Protein AF-A0A242CWS4-F1 (afdb_monomer)

pLDDT: mean 89.23, std 8.72, range [40.06, 97.38]

Solvent-accessible surface area (backbone atoms only — not comparable to full-atom values): 10569 Å² total; per-residue (Å²): 134,90,82,61,62,49,78,43,82,53,70,79,76,61,57,40,56,62,66,71,42,79,43,73,46,98,83,78,38,60,29,42,36,34,36,36,20,46,77,88,67,48,62,26,32,32,32,38,35,54,64,92,54,92,69,42,46,64,49,82,64,68,61,45,72,69,54,54,52,52,52,49,54,35,44,60,69,70,48,64,87,56,75,64,86,81,54,53,74,58,55,53,52,16,52,53,43,54,50,40,43,51,54,51,52,52,16,53,49,13,50,76,65,66,28,26,37,38,42,37,33,40,31,35,93,57,85,95,54,83,69,50,73,54,76,48,80,38,80,63,63,80,69,50,68,69,59,53,50,54,52,52,50,59,56,43,63,75,41,78,73,44,48,33,36,43,36,39,44,29,45,76,47,37,77,50,36,36,38,39,38,54,62,81,80,86,121

Structure (mmCIF, N/CA/C/O backbone):
data_AF-A0A242CWS4-F1
#
_entry.id   AF-A0A242CWS4-F1
#
loop_
_atom_site.group_PDB
_atom_site.id
_atom_site.type_symbol
_atom_site.label_atom_id
_atom_site.label_alt_id
_atom_site.label_comp_id
_atom_site.label_asym_id
_atom_site.label_entity_id
_atom_site.label_seq_id
_atom_site.pdbx_PDB_ins_code
_atom_site.Cartn_x
_atom_site.Cartn_y
_atom_site.Cartn_z
_atom_site.occupancy
_atom_site.B_iso_or_equiv
_atom_site.auth_seq_id
_atom_site.auth_comp_id
_atom_site.auth_asym_id
_atom_site.auth_atom_id
_atom_site.pdbx_PDB_model_num
ATOM 1 N N . MET A 1 1 ? -18.454 3.502 25.280 1.00 57.28 1 MET A N 1
ATOM 2 C CA . MET A 1 1 ? -17.254 4.329 25.498 1.00 57.28 1 MET A CA 1
ATOM 3 C C . MET A 1 1 ? -16.939 4.927 24.147 1.00 57.28 1 MET A C 1
ATOM 5 O O . MET A 1 1 ? -16.853 4.157 23.204 1.00 57.28 1 MET A O 1
ATOM 9 N N . GLU A 1 2 ? -16.934 6.250 24.028 1.00 70.62 2 GLU A N 1
ATOM 10 C CA . GLU A 1 2 ? -16.607 6.928 22.769 1.00 70.62 2 GLU A CA 1
ATOM 11 C C . GLU A 1 2 ? -15.083 7.021 22.692 1.00 70.62 2 GLU A C 1
ATOM 13 O O . GLU A 1 2 ? -14.443 7.441 23.656 1.00 70.62 2 GLU A O 1
ATOM 18 N N . ILE A 1 3 ? -14.505 6.489 21.621 1.00 78.38 3 ILE A N 1
ATOM 19 C CA . ILE A 1 3 ? -13.060 6.338 21.476 1.00 78.38 3 ILE A CA 1
ATOM 20 C C . ILE A 1 3 ? -12.573 7.476 20.604 1.00 78.38 3 ILE A C 1
ATOM 22 O O . ILE A 1 3 ? -12.940 7.556 19.436 1.00 78.38 3 ILE A O 1
ATOM 26 N N . GLU A 1 4 ? -11.763 8.362 21.173 1.00 86.38 4 GLU A N 1
ATOM 27 C CA . GLU A 1 4 ? -11.186 9.464 20.415 1.00 86.38 4 GLU A CA 1
ATOM 28 C C . GLU A 1 4 ? -9.956 8.995 19.634 1.00 86.38 4 GLU A C 1
ATOM 30 O O . GLU A 1 4 ? -9.006 8.434 20.185 1.00 86.38 4 GLU A O 1
ATOM 35 N N . TYR A 1 5 ? -9.954 9.267 18.333 1.00 90.06 5 TYR A N 1
ATOM 36 C CA . TYR A 1 5 ? -8.824 9.003 17.455 1.00 90.06 5 TYR A CA 1
ATOM 37 C C . TYR A 1 5 ? -8.629 10.148 16.465 1.00 90.06 5 TYR A C 1
ATOM 39 O O . TYR A 1 5 ? -9.526 10.947 16.191 1.00 90.06 5 TYR A O 1
ATOM 47 N N . GLN A 1 6 ? -7.409 10.255 15.957 1.00 91.62 6 GLN A N 1
ATOM 48 C CA . GLN A 1 6 ? -7.059 11.114 14.838 1.00 91.62 6 GLN A CA 1
ATOM 49 C C . GLN A 1 6 ? -7.014 10.273 13.575 1.00 91.62 6 GLN A C 1
ATOM 51 O O . GLN A 1 6 ? -6.386 9.219 13.569 1.00 91.62 6 GLN A O 1
ATOM 56 N N . SER A 1 7 ? -7.650 10.763 12.515 1.00 92.88 7 SER A N 1
ATOM 57 C CA . SER A 1 7 ? -7.567 10.164 11.193 1.00 92.88 7 SER A CA 1
ATOM 58 C C . SER A 1 7 ? -6.791 11.059 10.233 1.00 92.88 7 SER A C 1
ATOM 60 O O . SER A 1 7 ? -7.069 12.254 10.121 1.00 92.88 7 SER A O 1
ATOM 62 N N . GLU A 1 8 ? -5.845 10.460 9.521 1.00 93.62 8 GLU A N 1
ATOM 63 C CA . GLU A 1 8 ? -5.009 11.099 8.510 1.00 93.62 8 GLU A CA 1
ATOM 64 C C . GLU A 1 8 ? -5.171 10.362 7.182 1.00 93.62 8 GLU A C 1
ATOM 66 O O . GLU A 1 8 ? -5.177 9.134 7.150 1.00 93.62 8 GLU A O 1
ATOM 71 N N . LEU A 1 9 ? -5.318 11.104 6.083 1.00 93.75 9 LEU A N 1
ATOM 72 C CA . LEU A 1 9 ? -5.318 10.534 4.736 1.00 93.75 9 LEU A CA 1
ATOM 73 C C . LEU A 1 9 ? -3.867 10.338 4.284 1.00 93.75 9 LEU A C 1
ATOM 75 O O . LEU A 1 9 ? -3.089 11.291 4.299 1.00 93.75 9 LEU A O 1
ATOM 79 N N . LEU A 1 10 ? -3.532 9.128 3.847 1.00 92.81 10 LEU A N 1
ATOM 80 C CA . LEU A 1 10 ? -2.209 8.774 3.341 1.00 92.81 10 LEU A CA 1
ATOM 81 C C . LEU A 1 10 ? -2.162 8.913 1.818 1.00 92.81 10 LEU A C 1
ATOM 83 O O . LEU A 1 10 ? -3.112 8.562 1.112 1.00 92.81 10 LEU A O 1
ATOM 87 N N . PHE A 1 11 ? -1.041 9.416 1.303 1.00 89.94 11 PHE A N 1
ATOM 88 C CA . PHE A 1 11 ? -0.849 9.662 -0.124 1.00 89.94 11 PHE A CA 1
ATOM 89 C C . PHE A 1 11 ? 0.361 8.892 -0.652 1.00 89.94 11 PHE A C 1
ATOM 91 O O . PHE A 1 11 ? 1.461 9.036 -0.131 1.00 89.94 11 PHE A O 1
ATOM 98 N N . TYR A 1 12 ? 0.167 8.110 -1.717 1.00 86.31 12 TYR A N 1
ATOM 99 C CA . TYR A 1 12 ? 1.206 7.272 -2.337 1.00 86.31 12 TYR A CA 1
ATOM 100 C C . TYR A 1 12 ? 1.768 7.872 -3.635 1.00 86.31 12 TYR A C 1
ATOM 102 O O . TYR A 1 12 ? 2.252 7.165 -4.516 1.00 86.31 12 TYR A O 1
ATOM 110 N N . GLY A 1 13 ? 1.699 9.197 -3.775 1.00 88.88 13 GLY A N 1
ATOM 111 C CA . GLY A 1 13 ? 2.152 9.869 -4.986 1.00 88.88 13 GLY A CA 1
ATOM 112 C C . GLY A 1 13 ? 1.201 9.677 -6.168 1.00 88.88 13 GLY A C 1
ATOM 113 O O . GLY A 1 13 ? 0.086 9.173 -6.051 1.00 88.88 13 GLY A O 1
ATOM 114 N N . TYR A 1 14 ? 1.668 10.105 -7.338 1.00 92.31 14 TYR A N 1
ATOM 115 C CA . TYR A 1 14 ? 0.981 9.905 -8.619 1.00 92.31 14 TYR A CA 1
ATOM 116 C C . TYR A 1 14 ? 1.625 8.772 -9.429 1.00 92.31 14 TYR A C 1
ATOM 118 O O . TYR A 1 14 ? 1.574 8.783 -10.657 1.00 92.31 14 TYR A O 1
ATOM 126 N N . TYR A 1 15 ? 2.269 7.833 -8.736 1.00 94.94 15 TYR A N 1
ATOM 127 C CA . TYR A 1 15 ? 2.911 6.679 -9.346 1.00 94.94 15 TYR A CA 1
ATOM 128 C C . 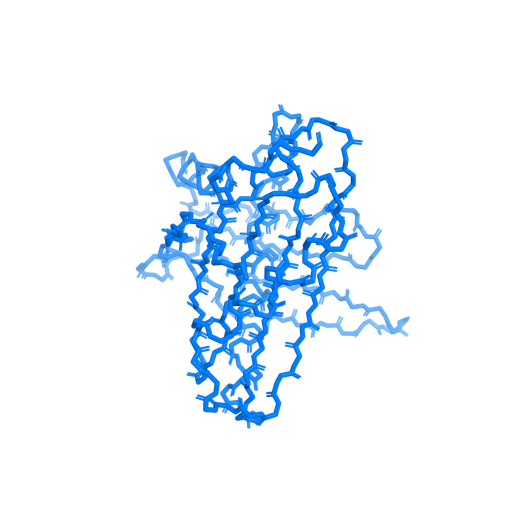TYR A 1 15 ? 1.879 5.601 -9.645 1.00 94.94 15 TYR A C 1
ATOM 130 O O . TYR A 1 15 ? 0.892 5.445 -8.921 1.00 94.94 15 TYR A O 1
ATOM 138 N N . GLN A 1 16 ? 2.092 4.867 -10.729 1.00 93.12 16 GLN A N 1
ATOM 139 C CA . GLN A 1 16 ? 1.173 3.821 -11.159 1.00 93.12 16 GLN A CA 1
ATOM 140 C C . GLN A 1 16 ? 1.955 2.597 -11.612 1.00 93.12 16 GLN A C 1
ATOM 142 O O . GLN A 1 16 ? 2.989 2.749 -12.263 1.00 93.12 16 GLN A O 1
ATOM 147 N N . PRO A 1 17 ? 1.470 1.382 -11.330 1.00 94.06 17 PRO A N 1
ATOM 148 C CA . PRO A 1 17 ? 1.959 0.233 -12.058 1.00 94.06 17 PRO A CA 1
ATOM 149 C C . PRO A 1 17 ? 1.448 0.324 -13.501 1.00 94.06 17 PRO A C 1
ATOM 151 O O . PRO A 1 17 ? 0.305 0.713 -13.747 1.00 94.06 17 PRO A O 1
ATOM 154 N N . ALA A 1 18 ? 2.286 -0.044 -14.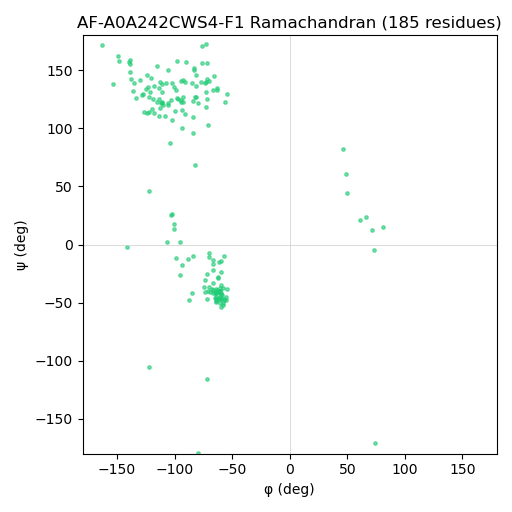464 1.00 89.25 18 ALA A N 1
ATOM 155 C CA . ALA A 1 18 ? 1.847 -0.278 -15.831 1.00 89.25 18 ALA A CA 1
ATOM 156 C C . ALA A 1 18 ? 1.027 -1.584 -15.886 1.00 89.25 18 ALA A C 1
ATOM 158 O O . ALA A 1 18 ? -0.031 -1.728 -15.277 1.00 89.25 18 ALA A O 1
ATOM 159 N N . ARG A 1 19 ? 1.520 -2.594 -16.605 1.00 83.19 19 ARG A N 1
ATOM 160 C CA . ARG A 1 19 ? 0.947 -3.936 -16.564 1.00 83.19 19 ARG A CA 1
ATOM 161 C C . ARG A 1 19 ? 1.642 -4.755 -15.482 1.00 83.19 19 ARG A C 1
ATOM 163 O O . ARG A 1 19 ? 2.796 -5.131 -15.663 1.00 83.19 19 ARG A O 1
ATOM 170 N N . VAL A 1 20 ? 0.911 -5.085 -14.421 1.00 89.00 20 VAL A N 1
ATOM 171 C CA . VAL A 1 20 ? 1.303 -6.141 -13.479 1.00 89.00 20 VAL A CA 1
ATOM 172 C C . VAL A 1 20 ? 1.116 -7.494 -14.166 1.00 89.00 20 VAL A C 1
ATOM 174 O O . VAL A 1 20 ? 0.043 -7.790 -14.701 1.00 89.00 20 VAL A O 1
ATOM 177 N N . VAL A 1 21 ? 2.174 -8.297 -14.208 1.00 90.06 21 VAL A N 1
ATOM 178 C CA . VAL A 1 21 ? 2.180 -9.637 -14.794 1.00 90.06 21 VAL A CA 1
ATOM 179 C C . VAL A 1 21 ? 2.500 -10.640 -13.697 1.00 90.06 21 VAL A C 1
ATOM 181 O O . VAL A 1 21 ? 3.622 -10.680 -13.202 1.00 90.06 21 VAL A O 1
ATOM 184 N N . TRP A 1 22 ? 1.513 -11.467 -13.371 1.00 87.56 22 TRP A N 1
ATOM 185 C CA . TRP A 1 22 ? 1.667 -12.626 -12.500 1.00 87.56 22 TRP A CA 1
ATOM 186 C C . TRP A 1 22 ? 1.956 -13.855 -13.364 1.00 87.56 22 TRP A C 1
ATOM 188 O O . TRP A 1 22 ? 1.191 -14.160 -14.284 1.00 87.56 22 TRP A O 1
ATOM 198 N N . ILE A 1 23 ? 3.077 -14.528 -13.117 1.00 88.19 23 ILE A N 1
ATOM 199 C CA . ILE A 1 23 ? 3.521 -15.702 -13.873 1.00 88.19 23 ILE A CA 1
ATOM 200 C C . ILE A 1 23 ? 3.617 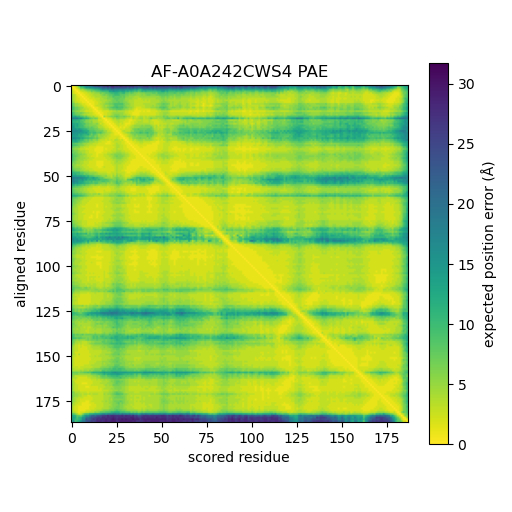-16.880 -12.913 1.00 88.19 23 ILE A C 1
ATOM 202 O O . ILE A 1 23 ? 4.445 -16.867 -12.009 1.00 88.19 23 ILE A O 1
ATOM 206 N N . THR A 1 24 ? 2.801 -17.908 -13.137 1.00 90.00 24 THR A N 1
ATOM 207 C CA . THR A 1 24 ? 2.968 -19.198 -12.461 1.00 90.00 24 THR A CA 1
ATOM 208 C C . THR A 1 24 ? 4.071 -19.988 -13.166 1.00 90.00 24 THR A C 1
ATOM 210 O O . THR A 1 24 ? 3.993 -20.213 -14.379 1.00 90.00 24 THR A O 1
ATOM 213 N N . THR A 1 25 ? 5.122 -20.363 -12.439 1.00 84.81 25 THR A N 1
ATOM 214 C CA . THR A 1 25 ? 6.230 -21.172 -12.958 1.00 84.81 25 THR A CA 1
ATOM 215 C C . THR A 1 25 ? 5.789 -22.626 -13.157 1.00 84.81 25 THR A C 1
ATOM 217 O O . THR A 1 25 ? 4.694 -23.031 -12.771 1.00 84.81 25 THR A O 1
ATOM 220 N N . LEU A 1 26 ? 6.647 -23.445 -13.773 1.00 89.19 26 LEU A N 1
ATOM 221 C CA . LEU A 1 26 ? 6.393 -24.887 -13.912 1.00 89.19 26 LEU A CA 1
ATOM 222 C C . LEU A 1 26 ? 6.400 -25.636 -12.568 1.00 89.19 26 LEU A C 1
ATOM 224 O O . LEU A 1 26 ? 5.978 -26.788 -12.526 1.00 89.19 26 LEU A O 1
ATOM 228 N N . GLU A 1 27 ? 6.891 -24.996 -11.506 1.00 89.38 27 GLU A N 1
ATOM 229 C CA . GLU A 1 27 ? 6.959 -25.535 -10.145 1.00 89.38 27 GLU A CA 1
ATOM 230 C C . GLU A 1 27 ? 5.818 -24.992 -9.259 1.00 89.38 27 GLU A C 1
ATOM 232 O O . GLU A 1 27 ? 5.883 -25.092 -8.040 1.00 89.38 27 GLU A O 1
ATOM 237 N N . ASP A 1 28 ? 4.760 -24.438 -9.874 1.00 86.56 28 ASP A N 1
ATOM 238 C CA . ASP A 1 28 ? 3.597 -23.814 -9.218 1.00 86.56 28 ASP A CA 1
ATOM 239 C C . ASP A 1 28 ? 3.938 -22.600 -8.333 1.00 86.56 28 ASP A C 1
ATOM 241 O O . ASP A 1 28 ? 3.154 -22.179 -7.481 1.00 86.56 28 ASP A O 1
ATOM 245 N N . GLU A 1 29 ? 5.092 -21.982 -8.567 1.00 88.81 29 GLU A N 1
ATOM 246 C CA . GLU A 1 29 ? 5.501 -20.772 -7.869 1.00 88.81 29 GLU A CA 1
ATOM 247 C C . GLU A 1 29 ? 5.027 -19.512 -8.597 1.00 88.81 29 GLU A C 1
ATOM 249 O O . GLU A 1 29 ? 4.794 -19.535 -9.804 1.00 88.81 29 GLU A O 1
ATOM 254 N N . VAL A 1 30 ? 4.910 -18.385 -7.893 1.00 85.19 30 VAL A N 1
ATOM 255 C CA . VAL A 1 30 ? 4.410 -17.134 -8.475 1.00 85.19 30 VAL A CA 1
ATOM 256 C C . VAL A 1 30 ? 5.527 -16.103 -8.575 1.00 85.19 30 VAL A C 1
ATOM 258 O O . VAL A 1 30 ? 6.130 -15.735 -7.575 1.00 85.19 30 VAL A O 1
ATOM 261 N N . LEU A 1 31 ? 5.762 -15.619 -9.792 1.00 89.44 31 LEU A N 1
ATOM 262 C CA . LEU A 1 31 ? 6.602 -14.463 -10.088 1.00 89.44 31 LEU A CA 1
ATOM 263 C C . LEU A 1 31 ? 5.720 -13.246 -10.382 1.00 89.44 31 LEU A C 1
ATOM 265 O O . LEU A 1 31 ? 4.739 -13.360 -11.126 1.00 89.44 31 LEU A O 1
ATOM 269 N N . CYS A 1 32 ? 6.102 -12.077 -9.872 1.00 90.06 32 CYS A N 1
ATOM 270 C CA . CYS A 1 32 ? 5.480 -10.801 -10.219 1.00 90.06 32 CYS A CA 1
ATOM 271 C C . CYS A 1 32 ? 6.441 -9.937 -11.035 1.00 90.06 32 CYS A C 1
ATOM 273 O O . CYS A 1 32 ? 7.628 -9.838 -10.737 1.00 90.06 32 CYS A O 1
ATOM 275 N N . LYS A 1 33 ? 5.929 -9.284 -12.078 1.00 94.62 33 LYS A N 1
ATOM 276 C CA . LYS A 1 33 ? 6.680 -8.296 -12.853 1.00 94.62 33 LYS A CA 1
ATOM 277 C C . LYS A 1 33 ? 5.821 -7.080 -13.148 1.00 94.62 33 LYS A C 1
ATOM 279 O O . LYS A 1 33 ? 4.715 -7.226 -13.668 1.00 94.62 33 LYS A O 1
ATOM 284 N N . LEU A 1 34 ? 6.361 -5.888 -12.914 1.00 95.50 34 LEU A N 1
ATOM 285 C CA . LEU A 1 34 ? 5.710 -4.635 -13.285 1.00 95.50 34 LEU A CA 1
ATOM 286 C C . LEU A 1 34 ? 6.708 -3.532 -13.646 1.00 95.50 34 LEU A C 1
ATOM 288 O O . LEU A 1 34 ? 7.855 -3.543 -13.209 1.00 95.50 34 LEU A O 1
ATOM 292 N N . ASP A 1 35 ? 6.225 -2.552 -14.403 1.00 96.81 35 ASP A N 1
ATOM 293 C CA . ASP A 1 35 ? 6.900 -1.267 -14.587 1.00 96.81 35 ASP A CA 1
ATOM 294 C C . ASP A 1 35 ? 6.227 -0.228 -13.685 1.00 96.81 35 ASP A C 1
ATOM 296 O O . ASP A 1 35 ? 4.995 -0.172 -13.634 1.00 96.81 35 ASP A O 1
ATOM 300 N N . VAL A 1 36 ? 7.020 0.592 -12.995 1.00 97.12 36 VAL A N 1
ATOM 301 C CA . VAL A 1 36 ? 6.536 1.728 -12.204 1.00 97.12 36 VAL A CA 1
ATOM 302 C C . VAL A 1 36 ? 6.608 2.985 -13.058 1.00 97.12 36 VAL A C 1
ATOM 304 O O . VAL A 1 36 ? 7.660 3.336 -13.597 1.00 97.12 36 VAL A O 1
ATOM 307 N N . LEU A 1 37 ? 5.467 3.654 -13.188 1.00 96.88 37 LEU A N 1
ATOM 308 C CA . LEU A 1 37 ? 5.280 4.845 -14.002 1.00 96.88 37 LEU A CA 1
ATOM 309 C C . LEU A 1 37 ? 5.175 6.101 -13.138 1.00 96.88 37 LEU A C 1
ATOM 311 O O . LEU A 1 37 ? 4.644 6.049 -12.027 1.00 96.88 37 LEU A O 1
ATOM 315 N N . ASP A 1 38 ? 5.601 7.242 -13.675 1.00 95.62 38 ASP A N 1
ATOM 316 C CA . ASP A 1 38 ? 5.203 8.548 -13.144 1.00 95.62 38 ASP A CA 1
ATOM 317 C C . ASP A 1 38 ? 3.794 8.968 -13.607 1.00 95.62 38 ASP A C 1
ATOM 319 O O . ASP A 1 38 ? 3.111 8.281 -14.369 1.00 95.62 38 ASP A O 1
ATOM 323 N N . LYS A 1 39 ? 3.375 10.160 -13.168 1.00 93.12 39 LYS A N 1
ATOM 324 C CA . LYS A 1 39 ? 2.088 10.775 -13.525 1.00 93.12 39 LYS A CA 1
ATOM 325 C C . LYS A 1 39 ? 1.888 11.007 -15.028 1.00 93.12 39 LYS A C 1
ATOM 327 O O . LYS A 1 39 ? 0.750 11.155 -15.464 1.00 93.12 39 LYS A O 1
ATOM 332 N N . ASP A 1 40 ? 2.980 11.115 -15.787 1.00 95.19 40 ASP A N 1
ATOM 333 C CA . ASP A 1 40 ? 2.980 11.387 -17.224 1.00 95.19 40 ASP A CA 1
ATOM 334 C C . ASP A 1 40 ? 3.067 10.072 -18.031 1.00 95.19 40 ASP A C 1
ATOM 336 O O . ASP A 1 40 ? 3.086 10.096 -19.264 1.00 95.19 40 ASP A O 1
ATOM 340 N N . GLY A 1 41 ? 3.089 8.921 -17.344 1.00 94.38 41 GLY A N 1
ATOM 341 C CA . GLY A 1 41 ? 3.144 7.586 -17.932 1.00 94.38 41 GLY A CA 1
ATOM 342 C C . GLY A 1 41 ? 4.546 7.142 -18.348 1.00 94.38 41 GLY A C 1
ATOM 343 O O . GLY A 1 41 ? 4.670 6.192 -19.123 1.00 94.38 41 GLY A O 1
ATOM 344 N N . ARG A 1 42 ? 5.605 7.815 -17.881 1.00 96.00 42 ARG A N 1
ATOM 345 C CA . ARG A 1 42 ? 6.991 7.424 -18.179 1.00 96.00 42 ARG A CA 1
ATOM 346 C C . ARG A 1 42 ? 7.437 6.311 -17.253 1.00 96.00 42 ARG A C 1
ATOM 348 O O . ARG A 1 42 ? 7.198 6.384 -16.052 1.00 96.00 42 ARG A O 1
ATOM 355 N N . ILE A 1 43 ? 8.117 5.314 -17.811 1.00 96.44 43 ILE A N 1
ATOM 356 C CA . ILE A 1 43 ? 8.683 4.210 -17.035 1.00 96.44 43 ILE A CA 1
ATOM 357 C C . ILE A 1 43 ? 9.894 4.726 -16.259 1.00 96.44 43 ILE A C 1
ATOM 359 O O . ILE A 1 43 ? 10.880 5.164 -16.845 1.00 96.44 43 ILE A O 1
ATOM 363 N N . LEU A 1 44 ? 9.808 4.659 -14.935 1.00 97.00 44 LEU A N 1
ATOM 364 C CA . LEU A 1 44 ? 10.874 5.075 -14.028 1.00 97.00 44 LEU A CA 1
ATOM 365 C C . LEU A 1 44 ? 11.845 3.929 -13.763 1.00 97.00 44 LEU A C 1
ATOM 367 O O . LEU A 1 44 ? 13.062 4.096 -13.833 1.00 97.00 44 LEU A O 1
ATOM 371 N N . TYR A 1 45 ? 11.287 2.767 -13.450 1.00 97.38 45 TYR A N 1
ATOM 372 C CA . TYR A 1 45 ? 12.010 1.535 -13.185 1.00 97.38 45 TYR A CA 1
ATOM 373 C C . TYR A 1 45 ? 11.049 0.350 -13.287 1.00 97.38 45 TYR A C 1
ATOM 375 O O . TYR A 1 45 ? 9.830 0.510 -13.394 1.00 97.38 45 TYR A O 1
ATOM 383 N N . ARG A 1 46 ? 11.609 -0.850 -13.242 1.00 97.00 46 ARG A N 1
ATOM 384 C CA . ARG A 1 46 ? 10.888 -2.117 -13.263 1.00 97.00 46 ARG A CA 1
ATOM 385 C C . ARG A 1 46 ? 11.200 -2.914 -12.010 1.00 97.00 46 ARG A C 1
ATOM 387 O O . ARG A 1 46 ? 12.342 -2.919 -11.565 1.00 97.00 46 ARG A O 1
ATOM 394 N N . VAL A 1 47 ? 10.190 -3.614 -11.508 1.00 96.00 47 VAL A N 1
ATOM 395 C CA . VAL A 1 47 ? 10.312 -4.560 -10.399 1.00 96.00 47 VAL A CA 1
ATOM 396 C C . VAL A 1 47 ? 10.046 -5.972 -10.904 1.00 96.00 47 VAL A C 1
ATOM 398 O O . VAL A 1 47 ? 9.094 -6.197 -11.663 1.00 96.00 47 VAL A O 1
ATOM 401 N N . VAL A 1 48 ? 10.900 -6.909 -10.498 1.00 94.25 48 VAL A N 1
ATOM 402 C CA . VAL A 1 48 ? 10.725 -8.348 -10.701 1.00 94.25 48 VAL A CA 1
ATOM 403 C C . VAL A 1 48 ? 10.846 -9.041 -9.347 1.00 94.25 48 VAL A C 1
ATOM 405 O O . VAL A 1 48 ? 11.904 -9.043 -8.734 1.00 94.25 48 VAL A O 1
ATOM 408 N N . GLU A 1 49 ? 9.754 -9.627 -8.878 1.00 90.62 49 GLU A N 1
ATOM 409 C CA . GLU A 1 49 ? 9.708 -10.398 -7.638 1.00 90.62 49 GLU A CA 1
ATOM 410 C C . GLU A 1 49 ? 9.716 -11.882 -7.997 1.00 90.62 49 GLU A C 1
ATOM 412 O O . GLU A 1 49 ? 8.746 -12.405 -8.557 1.00 90.62 49 GLU A O 1
ATOM 417 N N . HIS A 1 50 ? 10.846 -12.540 -7.748 1.00 86.94 50 HIS A N 1
ATOM 418 C CA . HIS A 1 50 ? 11.017 -13.960 -8.013 1.00 86.94 50 HIS A CA 1
ATOM 419 C C . HIS A 1 50 ? 10.462 -14.812 -6.866 1.00 86.94 50 HIS A C 1
ATOM 421 O O . HIS A 1 50 ? 10.472 -14.386 -5.710 1.00 86.94 50 HIS A O 1
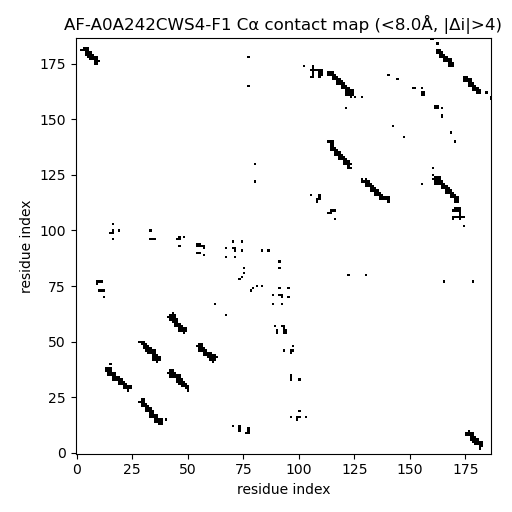ATOM 427 N N . PRO A 1 51 ? 10.023 -16.046 -7.154 1.00 83.62 51 PRO A N 1
ATOM 428 C CA . PRO A 1 51 ? 9.652 -16.985 -6.113 1.00 83.62 51 PRO A CA 1
ATOM 429 C C . PRO A 1 51 ? 10.748 -17.208 -5.077 1.00 83.62 51 PRO A C 1
ATOM 431 O O . PRO A 1 51 ? 11.882 -17.523 -5.426 1.00 83.62 51 PRO A O 1
ATOM 434 N N . GLY A 1 52 ? 10.387 -17.097 -3.800 1.00 76.56 52 GLY A N 1
ATOM 435 C CA . GLY A 1 52 ? 11.285 -17.404 -2.686 1.00 76.56 52 GLY A CA 1
ATOM 436 C C . GLY A 1 52 ? 12.386 -16.370 -2.440 1.00 76.56 52 GLY A C 1
ATOM 437 O O . GLY A 1 52 ? 13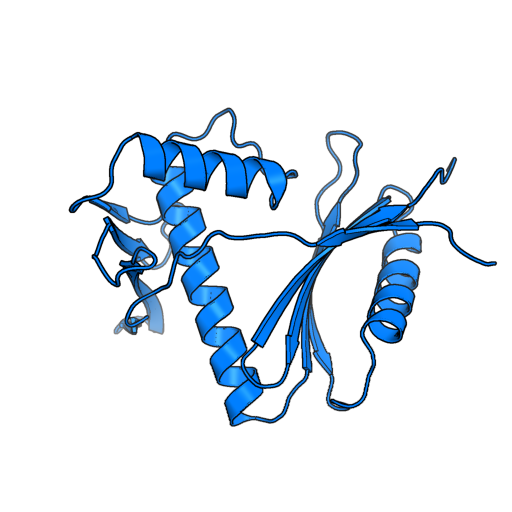.102 -16.502 -1.443 1.00 76.56 52 GLY A O 1
ATOM 438 N N . ASP A 1 53 ? 12.499 -15.345 -3.285 1.00 81.94 53 ASP A N 1
ATOM 439 C CA . ASP A 1 53 ? 13.394 -14.225 -3.039 1.00 81.94 53 ASP A CA 1
ATOM 440 C C . ASP A 1 53 ? 12.823 -13.347 -1.928 1.00 81.94 53 ASP A C 1
ATOM 442 O O . ASP A 1 53 ? 11.616 -13.122 -1.823 1.00 81.94 53 ASP A O 1
ATOM 446 N N . ARG A 1 54 ? 13.717 -12.870 -1.061 1.00 75.56 54 ARG A N 1
ATOM 447 C CA . ARG A 1 54 ? 13.349 -11.955 0.020 1.00 75.56 54 ARG A CA 1
ATOM 448 C C . ARG A 1 54 ? 13.082 -10.549 -0.510 1.00 75.56 54 ARG A C 1
ATOM 450 O O . ARG A 1 54 ? 12.178 -9.885 -0.016 1.00 75.56 54 ARG A O 1
ATOM 457 N N . ASP A 1 55 ? 13.863 -10.139 -1.506 1.00 82.31 55 ASP A N 1
ATOM 458 C CA . ASP A 1 55 ? 13.930 -8.766 -1.987 1.00 82.31 55 ASP A CA 1
ATOM 459 C C . ASP A 1 55 ? 13.707 -8.741 -3.509 1.00 82.31 55 ASP A C 1
ATOM 461 O O . ASP A 1 55 ? 14.366 -9.494 -4.233 1.00 82.31 55 ASP A O 1
ATOM 465 N N . PRO A 1 56 ? 12.792 -7.899 -4.024 1.00 87.88 56 PRO A N 1
ATOM 466 C CA . PRO A 1 56 ? 12.560 -7.789 -5.460 1.00 87.88 56 PRO A CA 1
ATOM 467 C C . PRO A 1 56 ? 13.769 -7.219 -6.218 1.00 87.88 56 PRO A C 1
ATOM 469 O O . PRO A 1 56 ? 14.434 -6.288 -5.763 1.00 87.88 56 PRO A O 1
ATOM 472 N N . GLU A 1 57 ? 14.001 -7.696 -7.442 1.00 93.25 57 GLU A N 1
ATOM 473 C CA . GLU A 1 57 ? 14.966 -7.095 -8.364 1.00 93.25 57 GLU A CA 1
ATOM 474 C C . GLU A 1 57 ? 14.419 -5.765 -8.906 1.00 93.25 57 GLU A C 1
ATOM 476 O O . GLU A 1 57 ? 13.297 -5.697 -9.417 1.00 93.25 57 GLU A O 1
ATOM 481 N N . VAL A 1 58 ? 15.245 -4.715 -8.864 1.00 95.88 58 VAL A N 1
ATOM 482 C CA . VAL A 1 58 ? 14.937 -3.403 -9.447 1.00 95.88 58 VAL A CA 1
ATOM 483 C C . VAL A 1 58 ? 15.829 -3.127 -10.652 1.00 95.88 58 VAL A C 1
ATOM 485 O O . VAL A 1 58 ? 17.054 -3.064 -10.552 1.00 95.88 58 VAL A O 1
ATOM 488 N N . ILE A 1 59 ? 15.196 -2.890 -11.798 1.00 95.81 59 ILE A N 1
ATOM 489 C CA . ILE A 1 59 ? 15.859 -2.527 -13.051 1.00 95.81 59 ILE A CA 1
ATOM 490 C C . ILE A 1 59 ? 15.566 -1.051 -13.330 1.00 95.81 59 ILE A C 1
ATOM 492 O O . ILE A 1 59 ? 14.427 -0.677 -13.614 1.00 95.81 59 ILE A O 1
ATOM 496 N N . PHE A 1 60 ? 16.593 -0.211 -13.224 1.00 95.50 60 PHE A N 1
ATOM 497 C CA . PHE A 1 60 ? 16.490 1.240 -13.389 1.00 95.50 60 PHE A CA 1
ATOM 498 C C . PHE A 1 60 ? 16.313 1.650 -14.858 1.00 95.50 60 PHE A C 1
ATOM 500 O O . PHE A 1 60 ? 16.993 1.120 -15.734 1.00 95.50 60 PHE A O 1
ATOM 507 N N . GLU A 1 61 ? 15.444 2.635 -15.102 1.00 94.38 61 GLU A N 1
ATOM 508 C CA . GLU A 1 61 ? 15.249 3.277 -16.409 1.00 94.38 61 GLU A CA 1
ATOM 509 C C . GLU A 1 61 ? 15.503 4.795 -16.281 1.00 94.38 61 GLU A C 1
ATOM 511 O O . GLU A 1 61 ? 16.651 5.217 -16.146 1.00 94.38 61 GLU A O 1
ATOM 516 N N . GLU A 1 62 ? 14.455 5.630 -16.284 1.00 94.00 62 GLU A N 1
ATOM 517 C CA . GLU A 1 62 ? 14.564 7.100 -16.258 1.00 94.00 62 GLU A CA 1
ATOM 518 C C . GLU A 1 62 ? 14.334 7.731 -14.870 1.00 94.00 62 GLU A C 1
ATOM 520 O O . GLU A 1 62 ? 14.150 8.947 -14.764 1.00 94.00 62 GLU A O 1
ATOM 525 N N . ILE A 1 63 ? 14.324 6.940 -13.790 1.00 96.69 63 ILE A N 1
ATOM 526 C CA . ILE A 1 63 ? 14.103 7.474 -12.439 1.00 96.69 63 ILE A CA 1
ATOM 527 C C . ILE A 1 63 ? 15.209 8.456 -12.015 1.00 96.69 63 ILE A C 1
ATOM 529 O O . ILE A 1 63 ? 16.405 8.209 -12.163 1.00 96.69 63 ILE A O 1
ATOM 533 N N . THR A 1 64 ? 14.794 9.587 -11.450 1.00 96.12 64 THR A N 1
ATOM 534 C CA . THR A 1 64 ? 15.681 10.644 -10.942 1.00 96.12 64 THR A CA 1
ATOM 535 C C . THR A 1 64 ? 15.887 10.546 -9.430 1.00 96.12 64 THR A C 1
ATOM 537 O O . THR A 1 64 ? 15.026 10.038 -8.713 1.00 96.12 64 THR A O 1
ATOM 540 N N . GLU A 1 65 ? 16.974 11.125 -8.908 1.00 95.88 65 GLU A N 1
ATOM 541 C CA . GLU A 1 65 ? 17.227 11.211 -7.456 1.00 95.88 65 GLU A CA 1
ATOM 542 C C . GLU A 1 65 ? 16.062 11.862 -6.690 1.00 95.88 65 GLU A C 1
ATOM 544 O O . GLU A 1 65 ? 15.690 11.401 -5.615 1.00 95.88 65 GLU A O 1
ATOM 549 N N . THR A 1 66 ? 15.424 12.889 -7.264 1.00 95.62 66 THR A N 1
ATOM 550 C CA . THR A 1 66 ? 14.244 13.534 -6.666 1.00 95.62 66 THR A CA 1
ATOM 551 C C . THR A 1 66 ? 13.052 12.583 -6.564 1.00 95.62 66 THR A C 1
ATOM 553 O O . THR A 1 66 ? 12.321 12.629 -5.579 1.00 95.62 66 THR A O 1
ATOM 556 N N . GLN A 1 67 ? 12.841 11.717 -7.558 1.00 96.38 67 GLN A N 1
ATOM 557 C CA . GLN A 1 67 ? 11.776 10.710 -7.509 1.00 96.38 67 GLN A CA 1
ATOM 558 C C . GLN A 1 67 ? 12.095 9.608 -6.500 1.00 96.38 67 GLN A C 1
ATOM 560 O O . GLN A 1 67 ? 11.202 9.211 -5.759 1.00 96.38 67 GLN A O 1
ATOM 565 N N . ILE A 1 68 ? 13.355 9.171 -6.416 1.00 96.00 68 ILE A N 1
ATOM 566 C CA . ILE A 1 68 ? 13.800 8.222 -5.386 1.00 96.00 68 ILE A CA 1
ATOM 567 C C . ILE A 1 68 ? 13.515 8.796 -3.998 1.00 96.00 68 ILE A C 1
ATOM 569 O O . ILE A 1 68 ? 12.835 8.154 -3.204 1.00 96.00 68 ILE A O 1
ATOM 573 N N . GLN A 1 69 ? 13.959 10.027 -3.729 1.00 95.00 69 GLN A N 1
ATOM 574 C CA . GLN A 1 69 ? 13.721 10.682 -2.445 1.00 95.00 69 GLN A CA 1
ATOM 575 C C . GLN A 1 69 ? 12.222 10.825 -2.154 1.00 95.00 69 GLN A C 1
ATOM 577 O O . GLN A 1 69 ? 11.777 10.540 -1.048 1.00 95.00 69 GLN A O 1
ATOM 582 N N . ASN A 1 70 ? 11.421 11.212 -3.149 1.00 95.81 70 ASN A N 1
ATOM 583 C CA . ASN A 1 70 ? 9.980 11.335 -2.967 1.00 95.81 70 ASN A CA 1
ATOM 584 C C . ASN A 1 70 ? 9.308 9.995 -2.622 1.00 95.81 70 ASN A C 1
ATOM 586 O O . ASN A 1 70 ? 8.427 9.968 -1.768 1.00 95.81 70 ASN A O 1
ATOM 590 N N . ILE A 1 71 ? 9.717 8.894 -3.259 1.00 95.75 71 ILE A N 1
ATOM 591 C CA . ILE A 1 71 ? 9.213 7.551 -2.939 1.00 95.75 71 ILE A CA 1
ATOM 592 C C . ILE A 1 71 ? 9.625 7.145 -1.518 1.00 95.75 71 ILE A C 1
ATOM 594 O O . ILE A 1 71 ? 8.802 6.621 -0.771 1.00 95.75 71 ILE A O 1
ATOM 598 N N . GLN A 1 72 ? 10.862 7.435 -1.112 1.00 93.31 72 GLN A N 1
ATOM 599 C CA . GLN A 1 72 ? 11.333 7.162 0.248 1.00 93.31 72 GLN A CA 1
ATOM 600 C C . GLN A 1 72 ? 10.528 7.936 1.296 1.00 93.31 72 GLN A C 1
ATOM 602 O O . GLN A 1 72 ? 10.064 7.342 2.263 1.00 93.31 72 GLN A O 1
ATOM 607 N N . GLU A 1 73 ? 10.283 9.228 1.071 1.00 93.25 73 GLU A N 1
ATOM 608 C CA . GLU A 1 73 ? 9.458 10.054 1.960 1.00 93.25 73 GLU A CA 1
ATOM 609 C C . GLU A 1 73 ? 8.019 9.520 2.069 1.00 93.25 73 GLU A C 1
ATOM 611 O O . GLU A 1 73 ? 7.435 9.550 3.151 1.00 93.25 73 GLU A O 1
ATOM 616 N N . ILE A 1 74 ? 7.451 9.000 0.973 1.00 94.19 74 ILE A N 1
ATOM 617 C CA . ILE A 1 74 ? 6.130 8.353 0.973 1.00 94.19 74 ILE A CA 1
ATOM 618 C C . ILE A 1 74 ? 6.136 7.100 1.858 1.00 94.19 74 ILE A C 1
ATOM 620 O O . ILE A 1 74 ? 5.233 6.933 2.678 1.00 94.19 74 ILE A O 1
ATOM 624 N N . LEU A 1 75 ? 7.134 6.225 1.708 1.00 92.81 75 LEU A N 1
ATOM 625 C CA . LEU A 1 75 ? 7.247 5.003 2.511 1.00 92.81 75 LEU A CA 1
ATOM 626 C C . LEU A 1 75 ? 7.451 5.320 3.992 1.00 92.81 75 LEU A C 1
ATOM 628 O O . LEU A 1 75 ? 6.735 4.798 4.840 1.00 92.81 75 LEU A O 1
ATOM 632 N N . GLU A 1 76 ? 8.355 6.242 4.309 1.00 89.19 76 GLU A N 1
ATOM 633 C CA . GLU A 1 76 ? 8.633 6.648 5.688 1.00 89.19 76 GLU A CA 1
ATOM 634 C C . GLU A 1 76 ? 7.415 7.281 6.375 1.00 89.19 76 GLU A C 1
ATOM 636 O O . GLU A 1 76 ? 7.290 7.189 7.594 1.00 89.19 76 GLU A O 1
ATOM 641 N N . GLN A 1 77 ? 6.504 7.905 5.622 1.00 88.38 77 GLN A N 1
ATOM 642 C CA . GLN A 1 77 ? 5.264 8.479 6.157 1.00 88.38 77 GLN A CA 1
ATOM 643 C C . GLN A 1 77 ? 4.131 7.458 6.286 1.00 88.38 77 GLN A C 1
ATOM 645 O O . GLN A 1 77 ? 3.394 7.479 7.276 1.00 88.38 77 GLN A O 1
ATOM 650 N N . ASN A 1 78 ? 3.972 6.586 5.290 1.00 89.38 78 ASN A N 1
ATOM 651 C CA . ASN A 1 78 ? 2.798 5.722 5.177 1.00 89.38 78 ASN A CA 1
ATOM 652 C C . ASN A 1 78 ? 3.020 4.329 5.781 1.00 89.38 78 ASN A C 1
ATOM 654 O O . ASN A 1 78 ? 2.071 3.694 6.230 1.00 89.38 78 ASN A O 1
ATOM 658 N N . GLU A 1 79 ? 4.268 3.871 5.820 1.00 84.94 79 GLU A N 1
ATOM 659 C CA . GLU 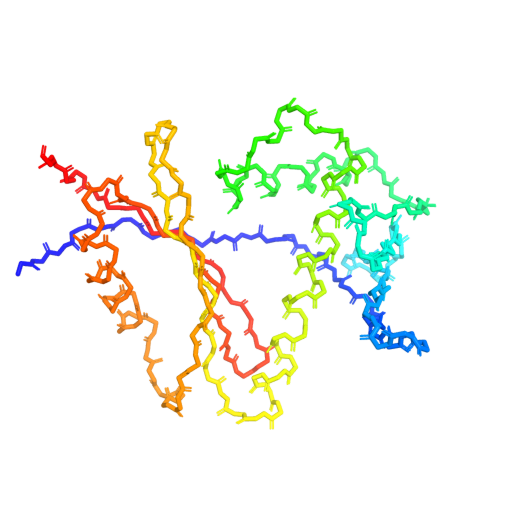A 1 79 ? 4.684 2.517 6.192 1.00 84.94 79 GLU A CA 1
ATOM 660 C C . GLU A 1 79 ? 5.672 2.606 7.380 1.00 84.94 79 GLU A C 1
ATOM 662 O O . GLU A 1 79 ? 6.753 2.025 7.393 1.00 84.94 79 GLU A O 1
ATOM 667 N N . VAL A 1 80 ? 5.312 3.419 8.382 1.00 75.31 80 VAL A N 1
ATOM 668 C CA . VAL A 1 80 ? 6.170 3.867 9.506 1.00 75.31 80 VAL A CA 1
ATOM 669 C C . VAL A 1 80 ? 6.709 2.767 10.423 1.00 75.31 80 VAL A C 1
ATOM 671 O O . VAL A 1 80 ? 7.596 3.039 11.232 1.00 75.31 80 VAL A O 1
ATOM 674 N N . TYR A 1 81 ? 6.152 1.561 10.366 1.00 73.56 81 TYR A N 1
ATOM 675 C CA . TYR A 1 81 ? 6.581 0.440 11.204 1.00 73.56 81 TYR A CA 1
ATOM 676 C C . TYR A 1 81 ? 7.715 -0.374 10.558 1.00 73.56 81 TYR A C 1
ATOM 678 O O . TYR A 1 81 ? 8.360 -1.159 11.252 1.00 73.56 81 TYR A O 1
ATOM 686 N N . TYR A 1 82 ? 8.005 -0.168 9.267 1.00 75.06 82 TYR A N 1
ATOM 687 C CA . TYR A 1 82 ? 9.193 -0.733 8.630 1.00 75.06 82 TYR A CA 1
ATOM 688 C C . TYR A 1 82 ? 10.447 0.057 9.009 1.00 75.06 82 TYR A C 1
ATOM 690 O O . TYR A 1 82 ? 10.463 1.292 9.065 1.00 75.06 82 TYR A O 1
ATOM 698 N N . TYR A 1 83 ? 11.539 -0.669 9.248 1.00 73.19 83 TYR A N 1
ATOM 699 C CA . TYR A 1 83 ? 12.837 -0.095 9.591 1.00 73.19 83 TYR A CA 1
ATOM 700 C C . TYR A 1 83 ? 13.600 0.357 8.341 1.00 73.19 83 TYR A C 1
ATOM 702 O O . TYR A 1 83 ? 14.670 -0.149 8.018 1.00 73.19 83 TYR A O 1
ATOM 710 N N . TRP A 1 84 ? 13.095 1.403 7.689 1.00 80.25 84 TRP A N 1
ATOM 711 C CA . TRP A 1 84 ? 13.679 1.973 6.470 1.00 80.25 84 TRP A CA 1
ATOM 712 C C . TRP A 1 84 ? 15.121 2.496 6.621 1.00 80.25 84 TRP A C 1
ATOM 714 O O . TRP A 1 84 ? 15.764 2.808 5.624 1.00 80.25 84 TRP A O 1
ATOM 724 N N . TYR A 1 85 ? 15.641 2.668 7.840 1.00 65.19 85 TYR A N 1
ATOM 725 C CA . TYR A 1 85 ? 16.980 3.232 8.069 1.00 65.19 85 TYR A CA 1
ATOM 726 C C . TYR A 1 85 ? 18.125 2.291 7.688 1.00 65.19 85 TYR A C 1
ATOM 728 O O . TYR A 1 85 ? 19.230 2.770 7.432 1.00 65.19 85 TYR A O 1
ATOM 736 N N . GLU A 1 86 ? 17.881 0.981 7.698 1.00 74.06 86 GLU A N 1
ATOM 737 C CA . GLU A 1 86 ? 18.892 -0.025 7.351 1.00 74.06 86 GLU A CA 1
ATOM 738 C C . GLU A 1 86 ? 18.825 -0.428 5.876 1.00 74.06 86 GLU A C 1
ATOM 740 O O . GLU A 1 86 ? 19.809 -0.942 5.348 1.00 74.06 86 GLU A O 1
ATOM 745 N N . GLU A 1 87 ? 17.702 -0.136 5.219 1.00 76.50 87 GLU A N 1
ATOM 746 C CA . GLU A 1 87 ? 17.450 -0.513 3.833 1.00 76.50 87 GLU A CA 1
ATOM 747 C C . GLU A 1 87 ? 18.024 0.493 2.838 1.00 76.50 87 GLU A C 1
ATOM 749 O O . GLU A 1 87 ? 17.922 1.721 3.006 1.00 76.50 87 GLU A O 1
ATOM 754 N N . ASP A 1 88 ? 18.600 -0.031 1.760 1.00 86.75 88 ASP A N 1
ATOM 755 C CA . ASP A 1 88 ? 19.103 0.804 0.680 1.00 86.75 88 ASP A CA 1
ATOM 756 C C . ASP A 1 88 ? 17.965 1.344 -0.210 1.00 86.75 88 ASP A C 1
ATOM 758 O O . ASP A 1 88 ? 16.785 1.010 -0.081 1.00 86.75 88 ASP A O 1
ATOM 762 N N . SER A 1 89 ? 18.291 2.268 -1.118 1.00 87.75 89 SER A N 1
ATOM 763 C CA . SER A 1 89 ? 17.278 2.854 -2.001 1.00 87.75 89 SER A CA 1
ATOM 764 C C . SER A 1 89 ? 16.619 1.833 -2.929 1.00 87.75 89 SER A C 1
ATOM 766 O O . SER A 1 89 ? 15.484 2.044 -3.336 1.00 87.75 89 SER A O 1
ATOM 768 N N . THR A 1 90 ? 17.323 0.767 -3.294 1.00 91.25 90 THR A N 1
ATOM 769 C CA . THR A 1 90 ? 16.854 -0.273 -4.213 1.00 91.25 90 THR A CA 1
ATOM 770 C C . THR A 1 90 ? 15.796 -1.134 -3.540 1.00 91.25 90 THR A C 1
ATOM 772 O O . THR A 1 90 ? 14.729 -1.324 -4.117 1.00 91.25 90 THR A O 1
ATOM 775 N N . GLU A 1 91 ? 16.043 -1.567 -2.304 1.00 90.62 91 GLU A N 1
ATOM 776 C CA . GLU A 1 91 ? 15.089 -2.343 -1.497 1.00 90.62 91 GLU A CA 1
ATOM 777 C C . GLU A 1 91 ? 13.769 -1.574 -1.328 1.00 90.62 91 GLU A C 1
ATOM 779 O O . GLU A 1 91 ? 12.693 -2.076 -1.666 1.00 90.62 91 GLU A O 1
ATOM 784 N N . LYS A 1 92 ? 13.856 -0.285 -0.972 1.00 92.69 92 LYS A N 1
ATOM 785 C CA . LYS A 1 92 ? 12.695 0.618 -0.869 1.00 92.69 92 LYS A CA 1
ATOM 786 C C . LYS A 1 92 ? 11.916 0.743 -2.178 1.00 92.69 92 LYS A C 1
ATOM 788 O O . LYS A 1 92 ? 10.685 0.725 -2.181 1.00 92.69 92 LYS A O 1
ATOM 793 N N . LEU A 1 93 ? 12.610 0.886 -3.308 1.00 95.19 93 LEU A N 1
ATOM 794 C CA . LEU A 1 93 ? 11.966 0.975 -4.624 1.00 95.19 93 LEU A CA 1
ATOM 795 C C . LEU A 1 93 ? 11.277 -0.340 -5.009 1.00 95.19 93 LEU A C 1
ATOM 797 O O . LEU A 1 93 ? 10.182 -0.298 -5.581 1.00 95.19 93 LEU A O 1
ATOM 801 N N . GLY A 1 94 ? 11.898 -1.478 -4.685 1.00 94.31 94 GLY A N 1
ATOM 802 C CA . GLY A 1 94 ? 11.333 -2.813 -4.861 1.00 94.31 94 GLY A CA 1
ATOM 803 C C . GLY A 1 94 ? 10.033 -2.964 -4.079 1.00 94.31 94 GLY A C 1
ATOM 804 O O . GLY A 1 94 ? 8.987 -3.213 -4.683 1.00 94.31 94 GLY A O 1
ATOM 805 N N . TYR A 1 95 ? 10.071 -2.680 -2.772 1.00 92.81 95 TYR A N 1
ATOM 806 C CA . TYR A 1 95 ? 8.887 -2.686 -1.910 1.00 92.81 95 TYR A CA 1
ATOM 807 C C . TYR A 1 95 ? 7.786 -1.767 -2.445 1.00 92.81 95 TYR A C 1
ATOM 809 O O . TYR A 1 95 ? 6.635 -2.184 -2.581 1.00 92.81 95 TYR A O 1
ATOM 817 N N . PHE A 1 96 ? 8.125 -0.527 -2.819 1.00 94.69 96 PHE A N 1
ATOM 818 C CA . PHE A 1 96 ? 7.144 0.417 -3.355 1.00 94.69 96 PHE A CA 1
ATOM 819 C C . PHE A 1 96 ? 6.479 -0.098 -4.639 1.00 94.69 96 PHE A C 1
ATOM 821 O O . PHE A 1 96 ? 5.269 0.050 -4.813 1.00 94.69 96 PHE A O 1
ATOM 828 N N . GLY A 1 97 ? 7.238 -0.741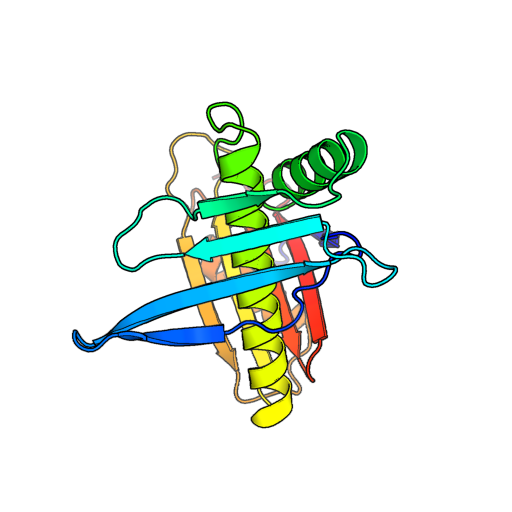 -5.532 1.00 95.00 97 GLY A N 1
ATOM 829 C CA . GLY A 1 97 ? 6.678 -1.356 -6.734 1.00 95.00 97 GLY A CA 1
ATOM 830 C C . GLY A 1 97 ? 5.737 -2.520 -6.413 1.00 95.00 97 GLY A C 1
ATOM 831 O O . GLY A 1 97 ? 4.625 -2.563 -6.944 1.00 95.00 97 GLY A O 1
ATOM 832 N N . THR A 1 98 ? 6.126 -3.419 -5.507 1.00 91.38 98 THR A N 1
ATOM 833 C CA . THR A 1 98 ? 5.261 -4.521 -5.053 1.00 91.38 98 THR A CA 1
ATOM 834 C C . THR A 1 98 ? 3.985 -3.993 -4.389 1.00 91.38 98 THR A C 1
ATOM 836 O O . THR A 1 98 ? 2.888 -4.465 -4.696 1.00 91.38 98 THR A O 1
ATOM 839 N N . LEU A 1 99 ? 4.084 -2.939 -3.576 1.00 92.06 99 LEU A N 1
ATOM 840 C CA . LEU A 1 99 ? 2.932 -2.275 -2.967 1.00 92.06 99 LEU A CA 1
ATOM 841 C C . LEU A 1 99 ? 1.959 -1.723 -4.021 1.00 92.06 99 LEU A C 1
ATOM 843 O O . LEU A 1 99 ? 0.748 -1.937 -3.931 1.00 92.06 99 LEU A O 1
ATOM 847 N N . LEU A 1 100 ? 2.472 -1.045 -5.054 1.00 94.50 100 LEU A N 1
ATOM 848 C CA . LEU A 1 100 ? 1.650 -0.564 -6.168 1.00 94.50 100 LEU A CA 1
ATOM 849 C C . LEU A 1 100 ? 0.961 -1.719 -6.909 1.00 94.50 100 LEU A C 1
ATOM 851 O O . LEU A 1 100 ? -0.214 -1.600 -7.267 1.00 94.50 100 LEU A O 1
ATOM 855 N N . ALA A 1 101 ? 1.661 -2.837 -7.117 1.00 92.62 101 ALA A N 1
ATOM 856 C CA . ALA A 1 101 ? 1.111 -4.023 -7.769 1.00 92.62 101 ALA A CA 1
ATOM 857 C C . ALA A 1 101 ? -0.034 -4.661 -6.968 1.00 92.62 101 ALA A C 1
ATOM 859 O O . ALA A 1 101 ? -1.058 -5.047 -7.545 1.00 92.62 101 ALA A O 1
ATOM 860 N N . GLN A 1 102 ? 0.114 -4.738 -5.643 1.00 90.50 102 GLN A N 1
ATOM 861 C CA . GLN A 1 102 ? -0.931 -5.213 -4.738 1.00 90.50 102 GLN A CA 1
ATOM 862 C C . GLN A 1 102 ? -2.151 -4.286 -4.773 1.00 90.50 102 GLN A C 1
ATOM 864 O O . GLN A 1 102 ? -3.268 -4.755 -4.993 1.00 90.50 102 GLN A O 1
ATOM 869 N N . ILE A 1 103 ? -1.943 -2.968 -4.650 1.00 92.31 103 ILE A N 1
ATOM 870 C CA . ILE A 1 103 ? -3.021 -1.970 -4.715 1.00 92.31 103 ILE A CA 1
ATOM 871 C C . ILE A 1 103 ? -3.796 -2.088 -6.034 1.00 92.31 103 ILE A C 1
ATOM 873 O O . ILE A 1 103 ? -5.026 -2.100 -6.028 1.00 92.31 103 ILE A O 1
ATOM 877 N N . ASP A 1 104 ? -3.105 -2.190 -7.170 1.00 92.81 104 ASP A N 1
ATOM 878 C CA . ASP A 1 104 ? -3.745 -2.340 -8.481 1.00 92.81 104 ASP A CA 1
ATOM 879 C C . ASP A 1 104 ? -4.527 -3.654 -8.612 1.00 92.81 104 ASP A C 1
ATOM 881 O O . ASP A 1 104 ? -5.654 -3.654 -9.113 1.00 92.81 104 ASP A O 1
ATOM 885 N N . SER A 1 105 ? -3.979 -4.757 -8.098 1.00 92.06 105 SER A N 1
ATOM 886 C CA . SER A 1 105 ? -4.644 -6.065 -8.122 1.00 92.06 105 SER A CA 1
ATOM 887 C C . SER A 1 105 ? -5.935 -6.062 -7.294 1.00 92.06 105 SER A C 1
ATOM 889 O O . SER A 1 105 ? -6.975 -6.511 -7.777 1.00 92.06 105 SER A O 1
ATOM 891 N N . VAL A 1 106 ? -5.912 -5.488 -6.085 1.00 93.56 106 VAL A N 1
ATOM 892 C CA . VAL A 1 106 ? -7.102 -5.403 -5.217 1.00 93.56 106 VAL A CA 1
ATOM 893 C C . VAL A 1 106 ? -8.140 -4.427 -5.781 1.00 93.56 106 VAL A C 1
ATOM 895 O O . VAL A 1 106 ? -9.338 -4.707 -5.740 1.00 93.56 106 VAL A O 1
ATOM 898 N N . LYS A 1 107 ? -7.717 -3.310 -6.389 1.00 93.38 107 LYS A N 1
ATOM 899 C CA . LYS A 1 107 ? -8.643 -2.410 -7.099 1.00 93.38 107 LYS A CA 1
ATOM 900 C C . LYS A 1 107 ? -9.392 -3.150 -8.208 1.00 93.38 107 LYS A C 1
ATOM 902 O O . LYS A 1 107 ? -10.616 -3.111 -8.233 1.00 93.38 107 LYS A O 1
ATOM 907 N N . LYS A 1 108 ? -8.684 -3.877 -9.075 1.00 92.88 108 LYS A N 1
ATOM 908 C CA . LYS A 1 108 ? -9.319 -4.664 -10.147 1.00 92.88 108 LYS A CA 1
ATOM 909 C C . LYS A 1 108 ? -10.283 -5.708 -9.594 1.00 92.88 108 LYS A C 1
ATOM 911 O O . LYS A 1 108 ? -11.383 -5.850 -10.113 1.00 92.88 108 LYS A O 1
ATOM 916 N N . TYR A 1 109 ? -9.903 -6.382 -8.509 1.00 92.25 109 TYR A N 1
ATOM 917 C CA . TYR A 1 109 ? -10.773 -7.344 -7.838 1.00 92.25 109 TYR A CA 1
ATOM 918 C C . TYR A 1 109 ? -12.070 -6.700 -7.323 1.00 92.25 109 TYR A C 1
ATOM 920 O O . TYR A 1 109 ? -13.155 -7.227 -7.552 1.00 92.25 109 TYR A O 1
ATOM 928 N N . THR A 1 110 ? -11.986 -5.544 -6.658 1.00 93.44 110 THR A N 1
ATOM 929 C CA . THR A 1 110 ? -13.186 -4.854 -6.145 1.00 93.44 110 THR A CA 1
ATOM 930 C C . THR A 1 110 ? -14.089 -4.329 -7.262 1.00 93.44 110 THR A C 1
ATOM 932 O O . THR A 1 110 ? -15.305 -4.353 -7.103 1.00 93.44 110 THR A O 1
ATOM 935 N N . GLU A 1 111 ? -13.521 -3.920 -8.400 1.00 91.75 111 GLU A N 1
ATOM 936 C CA . GLU A 1 111 ? -14.276 -3.535 -9.602 1.00 91.75 111 GLU A CA 1
ATOM 937 C C . GLU A 1 111 ? -14.967 -4.733 -10.278 1.00 91.75 111 GLU A C 1
ATOM 939 O O . GLU A 1 111 ? -16.110 -4.618 -10.714 1.00 91.75 111 GLU A O 1
ATOM 944 N N . GLU A 1 112 ? -14.298 -5.887 -10.360 1.00 92.94 112 GLU A N 1
ATOM 945 C CA . GLU A 1 112 ? -14.834 -7.087 -11.018 1.00 92.94 112 GLU A CA 1
ATOM 946 C C . GLU A 1 112 ? -15.929 -7.776 -10.193 1.00 92.94 112 GLU A C 1
ATOM 948 O O . GLU A 1 112 ? -16.927 -8.239 -10.751 1.00 92.94 112 GLU A O 1
ATOM 953 N N . PHE A 1 113 ? -15.746 -7.855 -8.873 1.00 90.25 113 PHE A N 1
ATOM 954 C CA . PHE A 1 113 ? -16.583 -8.682 -8.000 1.00 90.25 113 PHE A CA 1
ATOM 955 C C . PHE A 1 113 ? -17.560 -7.900 -7.119 1.00 90.25 113 PHE A C 1
ATOM 957 O O . PHE A 1 113 ? -18.268 -8.538 -6.340 1.00 90.25 113 PHE A O 1
ATOM 964 N N . ASP A 1 114 ? -17.610 -6.568 -7.234 1.00 88.25 114 ASP A N 1
ATOM 965 C CA . ASP A 1 114 ? -18.445 -5.689 -6.400 1.00 88.25 114 ASP A CA 1
ATOM 966 C C . ASP A 1 114 ? -18.273 -6.018 -4.906 1.00 88.25 114 ASP A C 1
ATOM 968 O O . ASP A 1 114 ? -19.175 -6.496 -4.214 1.00 88.25 114 ASP A O 1
ATOM 972 N N . ARG A 1 115 ? -17.029 -5.874 -4.435 1.00 90.88 115 ARG A N 1
ATOM 973 C CA . ARG A 1 115 ? -16.621 -6.181 -3.058 1.00 90.88 115 ARG A CA 1
ATOM 974 C C . ARG A 1 115 ? -15.968 -4.971 -2.413 1.00 90.88 115 ARG A C 1
ATOM 976 O O . ARG A 1 115 ? -15.228 -4.238 -3.064 1.00 90.88 115 ARG A O 1
ATOM 983 N N . LEU A 1 116 ? -16.181 -4.829 -1.109 1.00 94.56 116 LEU A N 1
ATOM 984 C CA . LEU A 1 116 ? -15.394 -3.944 -0.262 1.00 94.56 116 LEU A CA 1
ATOM 985 C C . LEU A 1 116 ? -14.254 -4.765 0.343 1.00 94.56 116 LEU A C 1
ATOM 987 O O . LEU A 1 116 ? -14.487 -5.822 0.927 1.00 94.56 116 LEU A O 1
ATOM 991 N N . VAL A 1 117 ? -13.021 -4.295 0.183 1.00 96.44 117 VAL A N 1
ATOM 992 C CA . VAL A 1 117 ? -11.832 -4.961 0.727 1.00 96.44 117 VAL A CA 1
ATOM 993 C C . VAL A 1 117 ? -11.063 -3.985 1.597 1.00 96.44 117 VAL A C 1
ATOM 995 O O . VAL A 1 117 ? -10.843 -2.841 1.200 1.00 96.44 117 VAL A O 1
ATOM 998 N N . ILE A 1 118 ? -10.649 -4.436 2.776 1.00 96.50 118 ILE A N 1
ATOM 999 C CA . ILE A 1 118 ? -9.857 -3.648 3.715 1.00 96.50 118 ILE A CA 1
ATOM 1000 C C . ILE A 1 118 ? -8.561 -4.396 3.994 1.00 96.50 118 ILE A C 1
ATOM 1002 O O . ILE A 1 118 ? -8.583 -5.470 4.585 1.00 96.50 118 ILE A O 1
ATOM 1006 N N . LEU A 1 119 ? -7.439 -3.821 3.573 1.00 94.88 119 LEU A N 1
ATOM 1007 C CA . LEU A 1 119 ? -6.114 -4.247 4.023 1.00 94.88 119 LEU A CA 1
ATOM 1008 C C . LEU A 1 119 ? -5.731 -3.354 5.195 1.00 94.88 119 LEU A C 1
ATOM 1010 O O . LEU A 1 119 ? -5.725 -2.131 5.033 1.00 94.88 119 LEU A O 1
ATOM 1014 N N . TYR A 1 120 ? -5.435 -3.924 6.355 1.00 94.00 120 TYR A N 1
ATOM 1015 C CA . TYR A 1 120 ? -5.094 -3.132 7.529 1.00 94.00 120 TYR A CA 1
ATOM 1016 C C . TYR A 1 120 ? -3.946 -3.723 8.329 1.00 94.00 120 TYR A C 1
ATOM 1018 O O . TYR A 1 120 ? -3.703 -4.925 8.322 1.00 94.00 120 TYR A O 1
ATOM 1026 N N . GLU A 1 121 ? -3.286 -2.837 9.063 1.00 93.06 121 GLU A N 1
ATOM 1027 C CA . GLU A 1 121 ? -2.175 -3.139 9.948 1.00 93.06 121 GLU A CA 1
ATOM 1028 C C . GLU A 1 121 ? -2.376 -2.458 11.291 1.00 93.06 121 GLU A C 1
ATOM 1030 O O . GLU A 1 121 ? -2.558 -1.240 11.357 1.00 93.06 121 GLU A O 1
ATOM 1035 N N . PHE A 1 122 ? -2.318 -3.242 12.362 1.00 93.25 122 PHE A N 1
ATOM 1036 C CA . PHE A 1 122 ? -2.240 -2.752 13.730 1.00 93.25 122 PHE A CA 1
ATOM 1037 C C . PHE A 1 122 ? -0.791 -2.751 14.176 1.00 93.25 122 PHE A C 1
ATOM 1039 O O . PHE A 1 122 ? -0.125 -3.788 14.154 1.00 93.25 122 PHE A O 1
ATOM 1046 N N . TYR A 1 123 ? -0.325 -1.597 14.632 1.00 89.69 123 TYR A N 1
ATOM 1047 C CA . TYR A 1 123 ? 1.015 -1.467 15.174 1.00 89.69 123 TYR A CA 1
ATOM 1048 C C . TYR A 1 123 ? 1.031 -0.580 16.417 1.00 89.69 123 TYR A C 1
ATOM 1050 O O . TYR A 1 123 ? 0.128 0.230 16.682 1.00 89.69 123 TYR A O 1
ATOM 1058 N N . SER A 1 124 ? 2.080 -0.769 17.211 1.00 87.31 124 SER A N 1
ATOM 1059 C CA . SER A 1 124 ? 2.345 0.045 18.384 1.00 87.31 124 SER A CA 1
ATOM 1060 C C . SER A 1 124 ? 3.267 1.193 18.015 1.00 87.31 124 SER A C 1
ATOM 1062 O O . SER A 1 124 ? 4.242 1.025 17.287 1.00 87.31 124 SER A O 1
ATOM 1064 N N . SER A 1 125 ? 3.018 2.370 18.584 1.00 77.25 125 SER A N 1
ATOM 1065 C CA . SER A 1 125 ? 4.032 3.427 18.607 1.00 77.25 125 SER A CA 1
ATOM 1066 C C . SER A 1 125 ? 5.207 3.098 19.542 1.00 77.25 125 SER A C 1
ATOM 1068 O O . SER A 1 125 ? 6.186 3.844 19.580 1.00 77.25 125 SER A O 1
ATOM 1070 N N . GLN A 1 126 ? 5.090 2.048 20.362 1.00 78.25 126 GLN A N 1
ATOM 1071 C CA . GLN A 1 126 ? 6.179 1.530 21.184 1.00 78.25 126 GLN A CA 1
ATOM 1072 C C . GLN A 1 126 ? 7.065 0.596 20.353 1.00 78.25 126 GLN A C 1
ATOM 1074 O O . GLN A 1 126 ? 6.606 -0.045 19.413 1.00 78.25 126 GLN A O 1
ATOM 1079 N N . LYS A 1 127 ? 8.354 0.538 20.693 1.00 70.25 127 LYS A N 1
ATOM 1080 C CA . LYS A 1 127 ? 9.300 -0.360 20.021 1.00 70.25 127 LYS A CA 1
ATOM 1081 C C . LYS A 1 127 ? 9.045 -1.816 20.421 1.00 70.25 127 LYS A C 1
ATOM 1083 O O . LYS A 1 127 ? 8.548 -2.064 21.515 1.00 70.25 127 LYS A O 1
ATOM 1088 N N . ASP A 1 128 ? 9.467 -2.737 19.556 1.00 74.00 128 ASP A N 1
ATOM 1089 C CA . ASP A 1 128 ? 9.529 -4.185 19.808 1.00 74.00 128 ASP A CA 1
ATOM 1090 C C . ASP A 1 128 ? 8.166 -4.888 19.991 1.00 74.00 128 ASP A C 1
ATOM 1092 O O . ASP A 1 128 ? 8.098 -5.957 20.597 1.00 74.00 128 ASP A O 1
ATOM 1096 N N . VAL A 1 129 ? 7.086 -4.311 19.452 1.00 80.81 129 VAL A N 1
ATOM 1097 C CA . VAL A 1 129 ? 5.766 -4.956 19.365 1.00 80.81 129 VAL A CA 1
ATOM 1098 C C . VAL A 1 129 ? 5.519 -5.386 17.919 1.00 80.81 129 VAL A C 1
ATOM 1100 O O . VAL A 1 129 ? 5.537 -4.550 17.014 1.00 80.81 129 VAL A O 1
ATOM 1103 N N . ASP A 1 130 ? 5.279 -6.680 17.703 1.00 83.69 130 ASP A N 1
ATOM 1104 C CA . ASP A 1 130 ? 5.039 -7.247 16.371 1.00 83.69 130 ASP A CA 1
ATOM 1105 C C . ASP A 1 130 ? 3.765 -6.682 15.739 1.00 83.69 130 ASP A C 1
ATOM 1107 O O . ASP A 1 130 ? 2.708 -6.663 16.366 1.00 83.69 130 ASP A O 1
ATOM 1111 N N . THR A 1 131 ? 3.847 -6.269 14.475 1.00 86.62 131 THR A N 1
ATOM 1112 C CA . THR A 1 131 ? 2.694 -5.756 13.718 1.00 86.62 131 THR A CA 1
ATOM 1113 C C . THR A 1 131 ? 1.725 -6.887 13.372 1.00 86.62 131 THR A C 1
ATOM 1115 O O . THR A 1 131 ? 2.140 -7.996 13.038 1.00 86.62 131 THR A O 1
ATOM 1118 N N . ILE A 1 132 ? 0.424 -6.600 13.421 1.00 89.88 132 ILE A N 1
ATOM 1119 C CA . ILE A 1 132 ? -0.628 -7.512 12.956 1.00 89.88 132 ILE A CA 1
ATOM 1120 C C . ILE A 1 132 ? -1.155 -6.961 11.639 1.00 89.88 132 ILE A C 1
ATOM 1122 O O . ILE A 1 132 ? -1.661 -5.846 11.626 1.00 89.88 132 ILE A O 1
ATOM 1126 N N . SER A 1 133 ? -1.048 -7.730 10.559 1.00 90.56 133 SER A N 1
ATOM 1127 C CA . SER A 1 133 ? -1.564 -7.373 9.233 1.00 90.56 133 SER A CA 1
ATOM 1128 C C . SER A 1 133 ? -2.629 -8.381 8.816 1.00 90.56 133 SER A C 1
ATOM 1130 O O . SER A 1 133 ? -2.435 -9.582 9.017 1.00 90.56 133 SER A O 1
ATOM 1132 N N . ASP A 1 134 ? -3.744 -7.907 8.264 1.00 93.62 134 ASP A N 1
ATOM 1133 C CA . ASP A 1 134 ? -4.791 -8.771 7.717 1.00 93.62 134 ASP A CA 1
ATOM 1134 C C . ASP A 1 134 ? -5.530 -8.114 6.538 1.00 93.62 134 ASP A C 1
ATOM 1136 O O . ASP A 1 134 ? -5.490 -6.895 6.329 1.00 93.62 134 ASP A O 1
ATOM 1140 N N . LEU A 1 135 ? -6.215 -8.950 5.760 1.00 93.38 135 LEU A N 1
ATOM 1141 C CA . LEU A 1 135 ? -7.021 -8.579 4.606 1.00 93.38 135 LEU A CA 1
ATOM 1142 C C . LEU A 1 135 ? -8.449 -9.101 4.787 1.00 93.38 135 LEU A C 1
ATOM 1144 O O . LEU A 1 135 ? -8.708 -10.301 4.698 1.00 93.38 135 LEU A O 1
ATOM 1148 N N . GLU A 1 136 ? -9.398 -8.186 4.947 1.00 94.81 136 GLU A N 1
ATOM 1149 C CA . GLU A 1 136 ? -10.805 -8.523 5.134 1.00 94.81 136 GLU A CA 1
ATOM 1150 C C . GLU A 1 136 ? -11.659 -8.208 3.904 1.00 94.81 136 GLU A C 1
ATOM 1152 O O . GLU A 1 136 ? -11.524 -7.163 3.261 1.00 94.81 136 GLU A O 1
ATOM 1157 N N . PHE A 1 137 ? -12.585 -9.122 3.604 1.00 93.56 137 PHE A N 1
ATOM 1158 C CA . PHE A 1 137 ? -13.550 -9.009 2.515 1.00 93.56 137 PHE A CA 1
ATOM 1159 C C . PHE A 1 137 ? -14.948 -8.810 3.091 1.00 93.56 137 PHE A C 1
ATOM 1161 O O . PHE A 1 137 ? -15.478 -9.682 3.781 1.00 93.56 137 PHE A O 1
ATOM 1168 N N . PHE A 1 138 ? -15.572 -7.692 2.745 1.00 90.69 138 PHE A N 1
ATOM 1169 C CA . PHE A 1 138 ? -16.930 -7.363 3.143 1.00 90.69 138 PHE A CA 1
ATOM 1170 C C . PHE A 1 138 ? -17.871 -7.593 1.963 1.00 90.69 138 PHE A C 1
ATOM 1172 O O . PHE A 1 138 ? -17.682 -7.054 0.868 1.00 90.69 138 PHE A O 1
ATOM 1179 N N . GLU A 1 139 ? -18.897 -8.415 2.185 1.00 85.44 139 GLU A N 1
ATOM 1180 C CA . GLU A 1 139 ? -19.944 -8.633 1.183 1.00 85.44 139 GLU A CA 1
ATOM 1181 C C . GLU A 1 139 ? -20.883 -7.434 1.059 1.00 85.44 139 GLU A C 1
ATOM 1183 O O . GLU A 1 139 ? -21.415 -7.183 -0.021 1.00 85.44 139 GLU A O 1
ATOM 1188 N N . ASP A 1 140 ? -21.084 -6.704 2.157 1.00 86.00 140 ASP A N 1
ATOM 1189 C CA . ASP A 1 140 ? -21.888 -5.491 2.176 1.00 86.00 140 ASP A CA 1
ATOM 1190 C C . ASP A 1 140 ? -21.048 -4.291 1.726 1.00 86.00 140 ASP A C 1
ATOM 1192 O O . ASP A 1 140 ? -20.327 -3.664 2.502 1.00 86.00 140 ASP A O 1
ATOM 1196 N N . VAL A 1 141 ? -21.161 -3.964 0.441 1.00 83.25 141 VAL A N 1
ATOM 1197 C CA . VAL A 1 141 ? -20.497 -2.804 -0.164 1.00 83.25 141 VAL A CA 1
ATOM 1198 C C . VAL A 1 141 ? -21.085 -1.468 0.289 1.00 83.25 141 VAL A C 1
ATOM 1200 O O . VAL A 1 141 ? -20.528 -0.421 -0.039 1.00 83.25 141 VAL A O 1
ATOM 1203 N N . THR A 1 142 ? -22.196 -1.459 1.028 1.00 87.69 142 THR A N 1
ATOM 1204 C CA . THR A 1 142 ? -22.813 -0.222 1.528 1.00 87.69 142 THR A CA 1
ATOM 1205 C C . THR A 1 142 ? -22.191 0.277 2.824 1.00 87.69 142 THR A C 1
ATOM 1207 O O . THR A 1 142 ? -22.443 1.423 3.178 1.00 87.69 142 THR A O 1
ATOM 1210 N N . LEU A 1 143 ? -21.334 -0.527 3.470 1.00 89.81 143 LEU A N 1
ATOM 1211 C CA . LEU A 1 143 ? -20.633 -0.130 4.687 1.00 89.81 143 LEU A CA 1
ATOM 1212 C C . LEU A 1 143 ? -19.841 1.156 4.465 1.00 89.81 143 LEU A C 1
ATOM 1214 O O . LEU A 1 143 ? -18.962 1.248 3.592 1.00 89.81 143 LEU A O 1
ATOM 1218 N N . GLU A 1 144 ? -20.162 2.144 5.290 1.00 88.62 144 GLU A N 1
ATOM 1219 C CA . GLU A 1 144 ? -19.461 3.410 5.287 1.00 88.62 144 GLU A CA 1
ATOM 1220 C C . GLU A 1 144 ? -18.106 3.254 5.970 1.00 88.62 144 GLU A C 1
ATOM 1222 O O . GLU A 1 144 ? -17.863 2.364 6.793 1.00 88.62 144 GLU A O 1
ATOM 1227 N N . ARG A 1 145 ? -17.186 4.146 5.616 1.00 90.12 145 ARG A N 1
ATOM 1228 C CA . ARG A 1 145 ? -15.827 4.123 6.149 1.00 90.12 145 ARG A CA 1
ATOM 1229 C C . ARG A 1 145 ? -15.830 4.149 7.677 1.00 90.12 145 ARG A C 1
ATOM 1231 O O . ARG A 1 145 ? -15.106 3.376 8.288 1.00 90.12 145 ARG A O 1
ATOM 1238 N N . GLU A 1 146 ? -16.636 5.009 8.288 1.00 91.12 146 GLU A N 1
ATOM 1239 C CA . GLU A 1 146 ? -16.709 5.168 9.740 1.00 91.12 146 GLU A CA 1
ATOM 1240 C C . GLU A 1 146 ? -17.122 3.865 10.442 1.00 91.12 146 GLU A C 1
ATOM 1242 O O . GLU A 1 146 ? -16.614 3.567 11.521 1.00 91.12 146 GLU A O 1
ATOM 1247 N N . GLU A 1 147 ? -17.991 3.056 9.830 1.00 93.19 147 GLU A N 1
ATOM 1248 C CA . GLU A 1 147 ? -18.396 1.755 10.378 1.00 93.19 147 GLU A CA 1
ATOM 1249 C C . GLU A 1 147 ? -17.224 0.765 10.384 1.00 93.19 147 GLU A C 1
ATOM 1251 O O . GLU A 1 147 ? -16.995 0.080 11.384 1.00 93.19 147 GLU A O 1
ATOM 1256 N N . ILE A 1 148 ? -16.429 0.753 9.308 1.00 94.44 148 ILE A N 1
ATOM 1257 C CA . ILE A 1 148 ? -15.191 -0.033 9.219 1.00 94.44 148 ILE A CA 1
ATOM 1258 C C . ILE A 1 148 ? -14.156 0.452 10.238 1.00 94.44 148 ILE A C 1
ATOM 1260 O O . ILE A 1 148 ? -13.522 -0.364 10.903 1.00 94.44 148 ILE A O 1
ATOM 1264 N N . GLU A 1 149 ? -13.999 1.766 10.415 1.00 94.25 149 GLU A N 1
ATOM 1265 C CA . GLU A 1 149 ? -13.074 2.316 11.411 1.00 94.25 149 GLU A CA 1
ATOM 1266 C C . GLU A 1 149 ? -13.438 1.860 12.822 1.00 94.25 149 GLU A C 1
ATOM 1268 O O . GLU A 1 149 ? -12.569 1.391 13.555 1.00 94.25 149 GLU A O 1
ATOM 1273 N N . GLN A 1 150 ? -14.717 1.939 13.202 1.00 92.31 150 GLN A N 1
ATOM 1274 C CA . GLN A 1 150 ? -15.167 1.477 14.517 1.00 92.31 150 GLN A CA 1
ATOM 1275 C C . GLN A 1 150 ? -14.966 -0.030 14.698 1.00 92.31 150 GLN A C 1
ATOM 1277 O O . GLN A 1 150 ? -14.564 -0.472 15.777 1.00 92.31 150 GLN A O 1
ATOM 1282 N N . TYR A 1 151 ? -15.209 -0.813 13.647 1.00 93.62 151 TYR A N 1
ATOM 1283 C CA . TYR A 1 151 ? -14.953 -2.248 13.640 1.00 93.62 151 TYR A CA 1
ATOM 1284 C C . TYR A 1 151 ? -13.466 -2.568 13.870 1.00 93.62 151 TYR A C 1
ATOM 1286 O O . TYR A 1 151 ? -13.140 -3.326 14.787 1.00 93.62 151 TYR A O 1
ATOM 1294 N N . LEU A 1 152 ? -12.557 -1.937 13.121 1.00 94.88 152 LEU A N 1
ATOM 1295 C CA . LEU A 1 152 ? -11.115 -2.150 13.270 1.00 94.88 152 LEU A CA 1
ATOM 1296 C C . LEU A 1 152 ? -10.576 -1.624 14.606 1.00 94.88 152 LEU A C 1
ATOM 1298 O O . LEU A 1 152 ? -9.744 -2.278 15.229 1.00 94.88 152 LEU A O 1
ATOM 1302 N N . ILE A 1 153 ? -11.071 -0.483 15.096 1.00 93.38 153 ILE A N 1
ATOM 1303 C CA . ILE A 1 153 ? -10.711 0.043 16.421 1.00 93.38 153 ILE A CA 1
ATOM 1304 C C . ILE A 1 153 ? -11.104 -0.957 17.513 1.00 93.38 153 ILE A C 1
ATOM 1306 O O . ILE A 1 153 ? -10.305 -1.230 18.410 1.00 93.38 153 ILE A O 1
ATOM 1310 N N . ALA A 1 154 ? -12.306 -1.535 17.441 1.00 91.94 154 ALA A N 1
ATOM 1311 C CA . ALA A 1 154 ? -12.748 -2.537 18.405 1.00 91.94 154 ALA A CA 1
ATOM 1312 C C . ALA A 1 154 ? -11.849 -3.785 18.399 1.00 91.94 154 ALA A C 1
ATOM 1314 O O . ALA A 1 154 ? -11.519 -4.294 19.473 1.00 91.94 154 ALA A O 1
ATOM 1315 N N . GLN A 1 155 ? -11.420 -4.242 17.218 1.00 93.69 155 GLN A N 1
ATOM 1316 C CA . GLN A 1 155 ? -10.459 -5.339 17.091 1.00 93.69 155 GLN A CA 1
ATOM 1317 C C . GLN A 1 155 ? -9.092 -4.975 17.675 1.00 93.69 155 GLN A C 1
ATOM 1319 O O . GLN A 1 155 ? -8.565 -5.708 18.510 1.00 93.69 155 GLN A O 1
ATOM 1324 N N . MET A 1 156 ? -8.540 -3.816 17.306 1.00 92.62 156 MET A N 1
ATOM 1325 C CA . MET A 1 156 ? -7.235 -3.365 17.788 1.00 92.62 156 MET A CA 1
ATOM 1326 C C . MET A 1 156 ? -7.194 -3.265 19.318 1.00 92.62 156 MET A C 1
ATOM 1328 O O . MET A 1 156 ? -6.202 -3.646 19.926 1.00 92.62 156 MET A O 1
ATOM 1332 N N . LEU A 1 157 ? -8.275 -2.830 19.971 1.00 90.38 157 LEU A N 1
ATOM 1333 C CA . LEU A 1 157 ? -8.341 -2.725 21.437 1.00 90.38 157 LEU A CA 1
ATOM 1334 C C . LEU A 1 157 ? -8.297 -4.072 22.167 1.00 90.38 157 LEU A C 1
ATOM 1336 O O . LEU A 1 157 ? -8.015 -4.104 23.368 1.00 90.38 157 LEU A O 1
ATOM 1340 N N . ALA A 1 158 ? -8.546 -5.186 21.472 1.00 89.88 158 ALA A N 1
ATOM 1341 C CA . ALA A 1 158 ? -8.262 -6.512 22.015 1.00 89.88 158 ALA A CA 1
ATOM 1342 C C . ALA A 1 158 ? -6.745 -6.738 22.200 1.00 89.88 158 ALA A C 1
ATOM 1344 O O . ALA A 1 158 ? -6.339 -7.542 23.043 1.00 89.88 158 ALA A O 1
ATOM 1345 N N . HIS A 1 159 ? -5.916 -5.976 21.482 1.00 88.94 159 HIS A N 1
ATOM 1346 C CA . HIS A 1 159 ? -4.459 -5.962 21.545 1.00 88.94 159 HIS A CA 1
ATOM 1347 C C . HIS A 1 159 ? -3.978 -4.720 22.302 1.00 88.94 159 HIS A C 1
ATOM 1349 O O . HIS A 1 159 ? -3.678 -3.684 21.718 1.00 88.94 159 HIS A O 1
ATOM 1355 N N . LYS A 1 160 ? -3.874 -4.835 23.630 1.00 82.75 160 LYS A N 1
ATOM 1356 C CA . LYS A 1 160 ? -3.578 -3.724 24.560 1.00 82.75 160 LYS A CA 1
ATOM 1357 C C . LYS A 1 160 ? -2.283 -2.939 24.306 1.00 82.75 160 LYS A C 1
ATOM 1359 O O . LYS A 1 160 ? -2.039 -1.951 24.975 1.00 82.75 160 LYS A O 1
ATOM 1364 N N . GLU A 1 161 ? -1.414 -3.397 23.421 1.00 86.50 161 GLU A N 1
ATOM 1365 C CA . GLU A 1 161 ? -0.158 -2.710 23.102 1.00 86.50 161 GLU A CA 1
ATOM 1366 C C . GLU A 1 161 ? -0.276 -1.869 21.824 1.00 86.50 161 GLU A C 1
ATOM 1368 O O . GLU A 1 161 ? 0.579 -1.026 21.555 1.00 86.50 161 GLU A O 1
ATOM 1373 N N . MET A 1 162 ? -1.358 -2.055 21.062 1.00 90.44 162 MET A N 1
ATOM 1374 C CA . MET A 1 162 ? -1.609 -1.395 19.788 1.00 90.44 162 MET A CA 1
ATOM 1375 C C . MET A 1 162 ? -2.393 -0.104 19.976 1.00 90.44 162 MET A C 1
ATOM 1377 O O . MET A 1 162 ? -3.330 -0.018 20.772 1.00 90.44 162 MET A O 1
ATOM 1381 N N . ASN A 1 163 ? -2.013 0.916 19.214 1.00 90.81 163 ASN A N 1
ATOM 1382 C CA . ASN A 1 163 ? -2.662 2.223 19.270 1.00 90.81 163 ASN A CA 1
ATOM 1383 C C . ASN A 1 163 ? -2.812 2.900 17.907 1.00 90.81 163 ASN A C 1
ATOM 1385 O O . ASN A 1 163 ? -3.379 3.995 17.843 1.00 90.81 163 ASN A O 1
ATOM 1389 N N . THR A 1 164 ? -2.311 2.276 16.841 1.00 92.31 164 THR A N 1
ATOM 1390 C CA . THR A 1 164 ? -2.362 2.839 15.501 1.00 92.31 164 THR A CA 1
ATOM 1391 C C . THR A 1 164 ? -2.786 1.797 14.477 1.00 92.31 164 THR A C 1
ATOM 1393 O O . THR A 1 164 ? -2.353 0.648 14.529 1.00 92.31 164 THR A O 1
ATOM 1396 N N . ILE A 1 165 ? -3.631 2.230 13.544 1.00 93.31 165 ILE A N 1
ATOM 1397 C CA . ILE A 1 165 ? -4.115 1.447 12.411 1.00 93.31 165 ILE A CA 1
ATOM 1398 C C . ILE A 1 165 ? -3.658 2.148 11.137 1.00 93.31 165 ILE A C 1
ATOM 1400 O O . ILE A 1 165 ? -3.997 3.316 10.941 1.00 93.31 165 ILE A O 1
ATOM 1404 N N . THR A 1 166 ? -2.956 1.451 10.253 1.00 93.38 166 THR A N 1
ATOM 1405 C CA . THR A 1 166 ? -2.893 1.840 8.838 1.00 93.38 166 THR A CA 1
ATOM 1406 C C . THR A 1 166 ? -3.909 0.992 8.095 1.00 93.38 166 THR A C 1
ATOM 1408 O O . THR A 1 166 ? -3.895 -0.224 8.223 1.00 93.38 166 THR A O 1
ATOM 1411 N N . MET A 1 167 ? -4.816 1.606 7.340 1.00 94.25 167 MET A N 1
ATOM 1412 C CA . MET A 1 167 ? -5.806 0.884 6.542 1.00 94.25 167 MET A CA 1
ATOM 1413 C C . MET A 1 167 ? -5.834 1.387 5.105 1.00 94.25 167 MET A C 1
ATOM 1415 O O . MET A 1 167 ? -5.757 2.587 4.848 1.00 94.25 167 MET A O 1
ATOM 1419 N N . LYS A 1 168 ? -6.000 0.468 4.160 1.00 94.88 168 LYS A N 1
ATOM 1420 C CA . LYS A 1 168 ? -6.262 0.727 2.747 1.00 94.88 168 LYS A CA 1
ATOM 1421 C C . LYS A 1 168 ? -7.676 0.218 2.454 1.00 94.88 168 LYS A C 1
ATOM 1423 O O . LYS A 1 168 ? -7.941 -0.980 2.514 1.00 94.88 168 LYS A O 1
ATOM 1428 N N . TYR A 1 169 ? -8.587 1.153 2.202 1.00 95.06 169 TYR A N 1
ATOM 1429 C CA . TYR A 1 169 ? -10.004 0.930 1.918 1.00 95.06 169 TYR A CA 1
ATOM 1430 C C . TYR A 1 169 ? -10.208 0.843 0.404 1.00 95.06 169 TYR A C 1
ATOM 1432 O O . TYR A 1 169 ? -9.986 1.831 -0.307 1.00 95.06 169 TYR A O 1
ATOM 1440 N N . PHE A 1 170 ? -10.636 -0.321 -0.086 1.00 95.56 170 PHE A N 1
ATOM 1441 C CA . PHE A 1 170 ? -10.846 -0.592 -1.505 1.00 95.56 170 PHE A CA 1
ATOM 1442 C C . PHE A 1 170 ? -12.326 -0.776 -1.833 1.00 95.56 170 PHE A C 1
ATOM 1444 O O . PHE A 1 170 ? -12.972 -1.675 -1.302 1.00 95.56 170 PHE A O 1
ATOM 1451 N N . LYS A 1 171 ? -12.851 0.048 -2.742 1.00 94.06 171 LYS A N 1
ATOM 1452 C CA . LYS A 1 171 ? -14.251 0.001 -3.188 1.00 94.06 171 LYS A CA 1
ATOM 1453 C C . LYS A 1 171 ? -14.371 0.551 -4.604 1.00 94.06 171 LYS A C 1
ATOM 1455 O O . LYS A 1 171 ? -13.741 1.563 -4.916 1.00 94.06 171 LYS A O 1
ATOM 1460 N N . ASP A 1 172 ? -15.168 -0.102 -5.446 1.00 91.38 172 ASP A N 1
ATOM 1461 C CA . ASP A 1 172 ? -15.456 0.307 -6.830 1.00 91.38 172 ASP A CA 1
ATOM 1462 C C . ASP A 1 172 ? -14.192 0.632 -7.653 1.00 91.38 172 ASP A C 1
ATOM 1464 O O . ASP A 1 172 ? -14.103 1.675 -8.311 1.00 91.38 172 ASP A O 1
ATOM 1468 N N . GLY A 1 173 ? -13.153 -0.206 -7.555 1.00 92.19 173 GLY A N 1
ATOM 1469 C CA . GLY A 1 173 ? -11.897 0.010 -8.281 1.00 92.19 173 GLY A CA 1
ATOM 1470 C C . GLY A 1 173 ? -11.044 1.169 -7.760 1.00 92.19 173 GLY A C 1
ATOM 1471 O O . GLY A 1 173 ? -10.089 1.592 -8.418 1.00 92.19 173 GLY A O 1
ATOM 1472 N N . ARG A 1 174 ? -11.356 1.714 -6.581 1.00 92.75 174 ARG A N 1
ATOM 1473 C CA . ARG A 1 174 ? -10.623 2.814 -5.939 1.00 92.75 174 ARG A CA 1
ATOM 1474 C C . ARG A 1 174 ? -9.983 2.347 -4.644 1.00 92.75 174 ARG A C 1
ATOM 1476 O O . ARG A 1 174 ? -10.468 1.423 -4.009 1.00 92.75 174 ARG A O 1
ATOM 1483 N N . CYS A 1 175 ? -8.901 3.018 -4.263 1.00 94.19 175 CYS A N 1
ATOM 1484 C CA . CYS A 1 175 ? -8.201 2.806 -3.003 1.00 94.19 175 CYS A CA 1
ATOM 1485 C C . CYS A 1 175 ? -8.044 4.154 -2.301 1.00 94.19 175 CYS A C 1
ATOM 1487 O O . CYS A 1 175 ? -7.524 5.097 -2.902 1.00 94.19 175 CYS A O 1
ATOM 1489 N N . SER A 1 176 ? -8.447 4.217 -1.038 1.00 94.44 176 SER A N 1
ATOM 1490 C CA . SER A 1 176 ? -8.150 5.322 -0.129 1.00 94.44 176 SER A CA 1
ATOM 1491 C C . SER A 1 176 ? -7.408 4.763 1.074 1.00 94.44 176 SER A C 1
ATOM 1493 O O . SER A 1 176 ? -7.841 3.771 1.649 1.00 94.44 176 SER A O 1
ATOM 1495 N N . ALA A 1 177 ? -6.294 5.378 1.455 1.00 94.00 177 ALA A N 1
ATOM 1496 C CA . ALA A 1 177 ? -5.479 4.905 2.564 1.00 94.00 177 ALA A CA 1
ATOM 1497 C C . ALA A 1 177 ? -5.527 5.888 3.728 1.00 94.00 177 ALA A C 1
ATOM 1499 O O . ALA A 1 177 ? -5.495 7.101 3.522 1.00 94.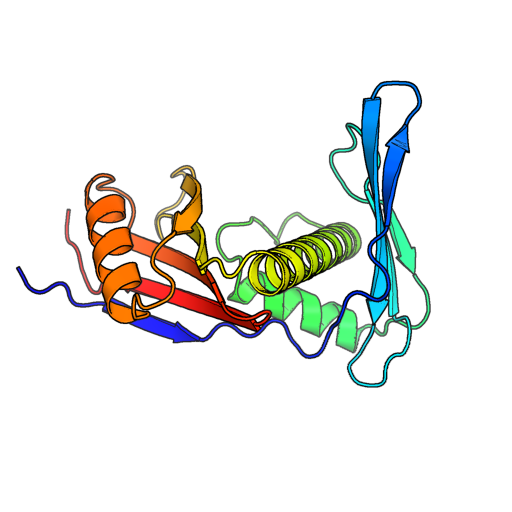00 177 ALA A O 1
ATOM 1500 N N . TYR A 1 178 ? -5.599 5.367 4.944 1.00 94.50 178 TYR A N 1
ATOM 1501 C CA . TYR A 1 178 ? -5.764 6.157 6.150 1.00 94.50 178 TYR A CA 1
ATOM 1502 C C . TYR A 1 178 ? -4.894 5.628 7.274 1.00 94.50 178 TYR A C 1
ATOM 1504 O O . TYR A 1 178 ? -4.697 4.423 7.407 1.00 94.50 178 TYR A O 1
ATOM 1512 N N . LYS A 1 179 ? -4.450 6.545 8.125 1.00 93.75 179 LYS A N 1
ATOM 1513 C CA . LYS A 1 179 ? -3.831 6.242 9.407 1.00 93.75 179 LYS A CA 1
ATOM 1514 C C . LYS A 1 179 ? -4.737 6.726 10.525 1.00 93.75 179 LYS A C 1
ATOM 1516 O O . LYS A 1 179 ? -5.118 7.896 10.552 1.00 93.75 179 LYS A O 1
ATOM 1521 N N . LEU A 1 180 ? -5.085 5.830 11.439 1.00 93.50 180 LEU A N 1
ATOM 1522 C CA . LEU A 1 180 ? -5.910 6.110 12.607 1.00 93.50 180 LEU A CA 1
ATOM 1523 C C . LEU A 1 180 ? -5.046 5.952 13.851 1.00 93.50 180 LEU A C 1
ATOM 1525 O O . LEU A 1 180 ? -4.557 4.861 14.113 1.00 93.50 180 LEU A O 1
ATOM 1529 N N . THR A 1 181 ? -4.847 7.022 14.615 1.00 91.81 181 THR A N 1
ATOM 1530 C CA . THR A 1 181 ? -4.066 6.991 15.865 1.00 91.81 181 THR A CA 1
ATOM 1531 C C . THR A 1 181 ? -4.977 7.300 17.044 1.00 91.81 181 THR A C 1
ATOM 1533 O O . THR A 1 181 ? -5.606 8.362 17.070 1.00 91.81 181 THR A O 1
ATOM 1536 N N . LEU A 1 182 ? -5.060 6.399 18.024 1.00 90.38 182 LEU A N 1
ATOM 1537 C CA . LEU A 1 182 ? -5.846 6.638 19.236 1.00 90.38 182 LEU A CA 1
ATOM 1538 C C . LEU A 1 182 ? -5.219 7.764 20.066 1.00 90.38 182 LEU A C 1
ATOM 1540 O O . LEU A 1 182 ? -4.012 7.769 20.318 1.00 90.38 182 LEU A O 1
ATOM 1544 N N . LYS A 1 183 ? -6.040 8.714 20.525 1.00 77.94 183 LYS A N 1
ATOM 1545 C CA . LYS A 1 183 ? -5.592 9.772 21.437 1.00 77.94 183 LYS A CA 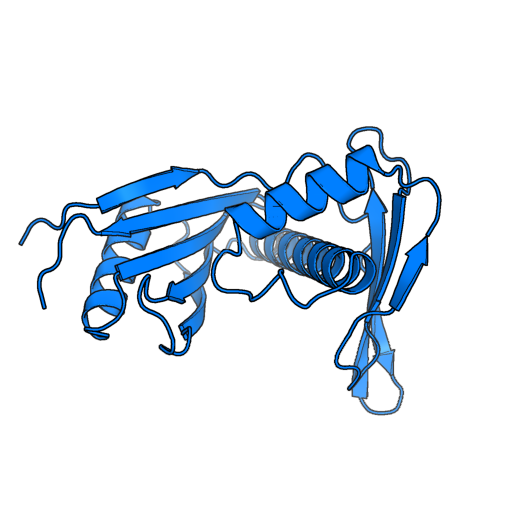1
ATOM 1546 C C . LYS A 1 183 ? -5.645 9.237 22.868 1.00 77.94 183 LYS A C 1
ATOM 1548 O O . LYS A 1 183 ? -6.724 8.994 23.386 1.00 77.94 183 LYS A O 1
ATOM 1553 N N . GLU A 1 184 ? -4.470 9.024 23.464 1.00 61.28 184 GLU A N 1
ATOM 1554 C CA . GLU A 1 184 ? -4.258 8.601 24.860 1.00 61.28 184 GLU A CA 1
ATOM 1555 C C . GLU A 1 184 ? -5.144 7.434 25.347 1.00 61.28 184 GLU A C 1
ATOM 1557 O O . GLU A 1 184 ? -6.102 7.614 26.095 1.00 61.28 184 GLU A O 1
ATOM 1562 N N . TYR A 1 185 ? -4.740 6.200 25.029 1.00 53.88 185 TYR A N 1
ATOM 1563 C CA . TYR A 1 185 ? -5.026 5.059 25.904 1.00 53.88 185 TYR A CA 1
ATOM 1564 C C . TYR A 1 185 ? -3.834 4.859 26.837 1.00 53.88 185 TYR A C 1
ATOM 1566 O O . TYR A 1 185 ? -2.808 4.306 26.448 1.00 53.88 185 TYR A O 1
ATOM 1574 N N . ASN A 1 186 ? -3.959 5.341 28.074 1.00 40.06 186 ASN A N 1
ATOM 1575 C CA . ASN A 1 186 ? -3.112 4.859 29.161 1.00 40.06 186 ASN A CA 1
ATOM 1576 C C . ASN A 1 186 ? -3.573 3.429 29.475 1.00 40.06 186 ASN A C 1
ATOM 1578 O O . ASN A 1 186 ? -4.639 3.255 30.069 1.00 40.06 186 ASN A O 1
ATOM 1582 N N . PHE A 1 187 ? -2.822 2.428 29.016 1.00 47.50 187 PHE A N 1
ATOM 1583 C CA . PHE A 1 187 ? -3.007 1.036 29.427 1.00 47.50 187 PHE A CA 1
ATOM 1584 C C . PHE A 1 187 ? -2.468 0.793 30.840 1.00 47.50 187 PHE A C 1
ATOM 1586 O O . PHE A 1 187 ? -1.440 1.411 31.203 1.00 47.50 187 PHE A O 1
#

Secondary structure (DSSP, 8-state):
----EEEEEE--TT-EES--EEEE-TTS-EEEEEEEE-TT--EEEEEEE-TT-SS-EEEESS--HHHHHHHHHHHHHHSTTS-TTTS-HHHHHHHHHHHHHHHHHHHHHHHHHT-EEEEEEEE-SSTT---EEEEEEES-TT--HHHHHHHHHHHHTTSTT--EEEEEEEETTEEEEEEEEES----

Radius of gyration: 17.56 Å; Cα contacts (8 Å, |Δi|>4): 331; chains: 1; bounding box: 42×39×48 Å

Mean predicted aligned error: 5.43 Å

Foldseek 3Di:
DDFDKDKDWADQALKAWDDWDWDQDPVRFTKIKTFIAHNVGDGQWIWIRDGPDPAIDIGGDNHDPVNLVVLLVSCCVQVVVDPCVVDDSRRSVNVSNVVNSVLQVLLVVCQVPVKKKKWKWWDAPDPPDDIDTDIDIDPPLVDDPVNVVVVVVVVSVVVVRTFKMWMWIHHNSDTIIMIMGTDDDPD

Sequence (187 aa):
MEIEYQSELLFYGYYQPARVVWITTLEDEVLCKLDVLDKDGRILYRVVEHPGDRDPEVIFEEITETQIQNIQEILEQNEVYYYWYEEDSTEKLGYFGTLLAQIDSVKKYTEEFDRLVILYEFYSSQKDVDTISDLEFFEDVTLEREEIEQYLIAQMLAHKEMNTITMKYFKDGRCSAYKLTLKEYNF

Nearest PDB structures (foldseek):
  8wpz-assembly1_B  TM=4.319E-01  e=4.964E-01  Synechococcus elongatus PCC 7942 = FACHB-805
  8acx-assembly1_D  TM=4.270E-01  e=4.964E-01  Zymoseptoria tritici
  6hbc-assembly1_D  TM=4.285E-01  e=1.791E+00  Synechococcus elongatus PCC 7942 = FACHB-805
  4fs2-assembly1_A  TM=2.511E-01  e=3.005E-01  Homo sapiens
  3ngd-assembly1_A  TM=1.993E-01  e=1.602E+00  Homo sapiens